Protein AF-X1CFT0-F1 (afdb_monomer)

Secondary structure (DSSP, 8-state):
-----SSHHHHHHHHHHHTTSHHHHHHHHTTTT--TTTS------S-HHHHHHHHHHHHHHHHHHHHHHHHHHHS-TTTHHHHHHHHHHHHHHHHHHHH-TT--GGG--SEEEE-S--SHHHHHHHH-GGG--GGG-EEEEEEEHHHHHHHHH-S--PPTT-EEEHHHHHHT-GGGHHHHHHHH-SPPP--

Structure (mmCIF, N/CA/C/O backbone):
data_AF-X1CFT0-F1
#
_entry.id   AF-X1CFT0-F1
#
loop_
_atom_site.group_PDB
_atom_site.id
_atom_site.type_symbol
_atom_site.label_atom_id
_atom_site.label_alt_id
_atom_site.label_comp_id
_atom_site.label_asym_id
_atom_site.label_entity_id
_atom_site.label_seq_id
_atom_site.pdbx_PDB_ins_code
_atom_site.Cart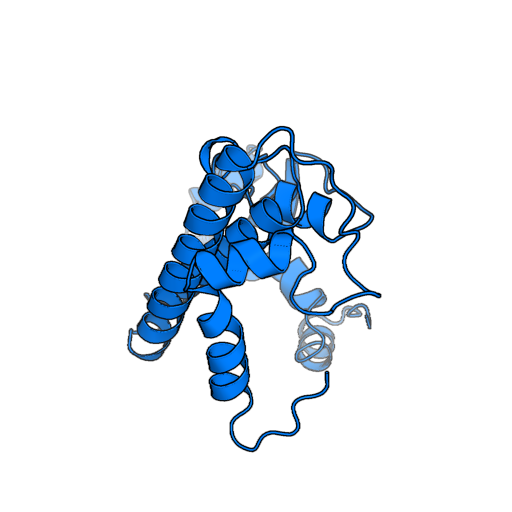n_x
_atom_site.Cartn_y
_atom_site.Cartn_z
_atom_site.occupancy
_atom_site.B_iso_or_equiv
_atom_site.auth_seq_id
_atom_site.auth_comp_id
_atom_site.auth_asym_id
_atom_site.auth_atom_id
_atom_site.pdbx_PDB_model_num
ATOM 1 N N . MET A 1 1 ? -7.500 -8.988 -17.998 1.00 45.91 1 MET A N 1
ATOM 2 C CA . MET A 1 1 ? -7.262 -10.443 -18.098 1.00 45.91 1 MET A CA 1
ATOM 3 C C . MET A 1 1 ? -7.891 -11.072 -16.868 1.00 45.91 1 MET A C 1
ATOM 5 O O . MET A 1 1 ? -7.462 -10.742 -15.774 1.00 45.91 1 MET A O 1
ATOM 9 N N . PHE A 1 2 ? -8.951 -11.865 -17.029 1.00 51.84 2 PHE A N 1
ATOM 10 C CA . PHE A 1 2 ? -9.507 -12.651 -15.927 1.00 51.84 2 PHE A CA 1
ATOM 11 C C . PHE A 1 2 ? -8.709 -13.950 -15.841 1.00 51.84 2 PHE A C 1
ATOM 13 O O . PHE A 1 2 ? -8.722 -14.737 -16.787 1.00 51.84 2 PHE A O 1
ATOM 20 N N . THR A 1 3 ? -7.977 -14.151 -14.751 1.00 54.56 3 THR A N 1
ATOM 21 C CA . THR A 1 3 ? -7.313 -15.420 -14.449 1.00 54.56 3 THR A CA 1
ATOM 22 C C . THR A 1 3 ? -8.321 -16.332 -13.761 1.00 54.56 3 THR A C 1
ATOM 24 O O . THR A 1 3 ? -8.499 -16.283 -12.547 1.00 54.56 3 THR A O 1
ATOM 27 N N . TRP A 1 4 ? -9.014 -17.155 -14.548 1.00 74.50 4 TRP A N 1
ATOM 28 C CA . TRP A 1 4 ? -9.713 -18.319 -14.010 1.00 74.50 4 TRP A CA 1
ATOM 29 C C . TRP A 1 4 ? -8.646 -19.337 -13.616 1.00 74.50 4 TRP A C 1
ATOM 31 O O . TRP A 1 4 ? -8.021 -19.945 -14.481 1.00 74.50 4 TRP A O 1
ATOM 41 N N . SER A 1 5 ? -8.383 -19.445 -12.319 1.00 85.56 5 SER A N 1
ATOM 42 C CA . SER A 1 5 ? -7.342 -20.307 -11.770 1.00 85.56 5 SER A CA 1
ATOM 43 C C . SER A 1 5 ? -7.857 -21.028 -10.535 1.00 85.56 5 SER A C 1
ATOM 45 O O . SER A 1 5 ? -8.589 -20.450 -9.734 1.00 85.56 5 SER A O 1
ATOM 47 N N . GLU A 1 6 ? -7.435 -22.280 -10.374 1.00 89.56 6 GLU A N 1
ATOM 48 C CA . GLU A 1 6 ? -7.634 -23.050 -9.144 1.00 89.56 6 GLU A CA 1
ATOM 49 C C . GLU A 1 6 ? -6.735 -22.546 -7.999 1.00 89.56 6 GLU A C 1
ATOM 51 O O . GLU A 1 6 ? -7.027 -22.794 -6.834 1.00 89.56 6 GLU A O 1
ATOM 56 N N . ASN A 1 7 ? -5.676 -21.789 -8.317 1.00 90.06 7 ASN A N 1
ATOM 57 C CA . ASN A 1 7 ? -4.723 -21.205 -7.371 1.00 90.06 7 ASN A CA 1
ATOM 58 C C . ASN A 1 7 ? -4.531 -19.695 -7.632 1.00 90.06 7 ASN A C 1
ATOM 60 O O . ASN A 1 7 ? -3.423 -19.250 -7.952 1.00 90.06 7 ASN A O 1
ATOM 64 N N . PRO A 1 8 ? -5.589 -18.872 -7.489 1.00 88.00 8 PRO A N 1
ATOM 65 C CA . PRO A 1 8 ? -5.589 -17.482 -7.949 1.00 88.00 8 PRO A CA 1
ATOM 66 C C . PRO A 1 8 ? -4.505 -16.617 -7.292 1.00 88.00 8 PRO A C 1
ATOM 68 O O . PRO A 1 8 ? -3.896 -15.788 -7.966 1.00 88.00 8 PRO A O 1
ATOM 71 N N . TYR A 1 9 ? -4.209 -16.830 -6.005 1.00 86.69 9 TYR A N 1
ATOM 72 C CA . TYR A 1 9 ? -3.145 -16.101 -5.304 1.00 86.69 9 TYR A CA 1
ATOM 73 C C . TYR A 1 9 ? -1.756 -16.426 -5.855 1.00 86.69 9 TYR A C 1
ATOM 75 O O . TYR A 1 9 ? -0.968 -15.520 -6.130 1.00 86.69 9 TYR A O 1
ATOM 83 N N . GLN A 1 10 ? -1.466 -17.713 -6.047 1.00 90.12 10 GLN A N 1
ATOM 84 C CA . GLN A 1 10 ? -0.178 -18.154 -6.569 1.00 90.12 10 GLN A CA 1
ATOM 85 C C . GLN A 1 10 ? 0.024 -17.660 -8.001 1.00 90.12 10 GLN A C 1
ATOM 87 O O . GLN A 1 10 ? 1.102 -17.172 -8.336 1.00 90.12 10 GLN A O 1
ATOM 92 N N . ASP A 1 11 ? -1.014 -17.732 -8.832 1.00 91.06 11 ASP A N 1
ATOM 93 C CA . ASP A 1 11 ? -0.941 -17.289 -10.221 1.00 91.06 11 ASP A CA 1
ATOM 94 C C . ASP A 1 11 ? -0.808 -15.772 -10.339 1.00 91.06 11 ASP A C 1
ATOM 96 O O . ASP A 1 11 ? 0.008 -15.289 -11.127 1.00 91.06 11 ASP A O 1
ATOM 100 N N . MET A 1 12 ? -1.514 -15.007 -9.500 1.00 90.56 12 MET A N 1
ATOM 101 C CA . MET A 1 12 ? -1.317 -13.560 -9.394 1.00 90.56 12 MET A CA 1
ATOM 102 C C . MET A 1 12 ? 0.148 -13.225 -9.079 1.00 90.56 12 MET A C 1
ATOM 104 O O . MET A 1 12 ? 0.752 -12.389 -9.756 1.00 90.56 12 MET A O 1
ATOM 108 N N . TRP A 1 13 ? 0.754 -13.910 -8.105 1.00 93.88 13 TRP A N 1
ATOM 109 C CA . TRP A 1 13 ? 2.168 -13.720 -7.788 1.00 93.88 13 TRP A CA 1
ATOM 110 C C . TRP A 1 13 ? 3.099 -14.179 -8.906 1.00 93.88 13 TRP A C 1
ATOM 112 O O . TRP A 1 13 ? 4.071 -13.487 -9.198 1.00 93.88 13 TRP A O 1
ATOM 122 N N . ASN A 1 14 ? 2.810 -15.292 -9.577 1.00 92.44 14 ASN A N 1
ATOM 123 C CA . ASN A 1 14 ? 3.590 -15.751 -10.726 1.00 92.44 14 ASN A CA 1
ATOM 124 C C . ASN A 1 14 ? 3.619 -14.691 -11.839 1.00 92.44 14 ASN A C 1
ATOM 126 O O . ASN A 1 14 ? 4.684 -14.419 -12.396 1.00 92.44 14 ASN A O 1
ATOM 130 N N . HIS A 1 15 ? 2.488 -14.036 -12.111 1.00 91.06 15 HIS A N 1
ATOM 131 C CA . HIS A 1 15 ? 2.429 -12.919 -13.053 1.00 91.06 15 HIS A CA 1
ATOM 132 C C . HIS A 1 15 ? 3.233 -11.707 -12.573 1.00 91.06 15 HIS A C 1
ATOM 134 O O . HIS A 1 15 ? 4.015 -11.150 -13.345 1.00 91.06 15 HIS A O 1
ATOM 140 N N . LEU A 1 16 ? 3.104 -11.319 -11.302 1.00 92.88 16 LEU A N 1
ATOM 141 C CA . LEU A 1 16 ? 3.871 -10.203 -10.740 1.00 92.88 16 LEU A CA 1
ATOM 142 C C . LEU A 1 16 ? 5.385 -10.469 -10.760 1.00 92.88 16 LEU A C 1
ATOM 144 O O . LEU A 1 16 ? 6.160 -9.581 -11.117 1.00 92.88 16 LEU A O 1
ATOM 148 N N . ARG A 1 17 ? 5.822 -11.699 -10.466 1.00 95.69 17 ARG A N 1
ATOM 149 C CA . ARG A 1 17 ? 7.238 -12.112 -10.462 1.00 95.69 17 ARG A CA 1
ATOM 150 C C . ARG A 1 17 ? 7.915 -11.978 -11.822 1.00 95.69 17 ARG A C 1
ATOM 152 O O . ARG A 1 17 ? 9.132 -11.806 -11.868 1.00 95.69 17 ARG A O 1
ATOM 159 N N . VAL A 1 18 ? 7.173 -11.965 -12.931 1.00 94.50 18 VAL A N 1
ATOM 160 C CA . VAL A 1 18 ? 7.744 -11.636 -14.252 1.00 94.50 18 VAL A CA 1
ATOM 161 C C . VAL A 1 18 ? 8.426 -10.265 -14.220 1.00 94.50 18 VAL A C 1
ATOM 163 O O . VAL A 1 18 ? 9.506 -10.092 -14.790 1.00 94.50 18 VAL A O 1
ATOM 166 N N . PHE A 1 19 ? 7.848 -9.307 -13.495 1.00 95.44 19 PHE A N 1
ATOM 167 C CA . PHE A 1 19 ? 8.374 -7.954 -13.331 1.00 95.44 19 PHE A CA 1
ATOM 168 C C . PHE A 1 19 ? 9.430 -7.839 -12.219 1.00 95.44 19 PHE A C 1
ATOM 170 O O . PHE A 1 19 ? 10.045 -6.789 -12.066 1.00 95.44 19 PHE A O 1
ATOM 177 N N . ALA A 1 20 ? 9.748 -8.927 -11.510 1.00 96.19 20 ALA A N 1
ATOM 178 C CA . ALA A 1 20 ? 10.922 -8.994 -10.638 1.00 96.19 20 ALA A CA 1
ATOM 179 C C . ALA A 1 20 ? 12.245 -9.020 -11.432 1.00 96.19 20 ALA A C 1
ATOM 181 O O . ALA A 1 20 ? 13.325 -8.987 -10.839 1.00 96.19 20 ALA A O 1
ATOM 182 N N . GLN A 1 21 ? 12.199 -9.085 -12.767 1.00 97.06 21 GLN A N 1
ATOM 183 C CA . GLN A 1 21 ? 13.365 -8.981 -13.642 1.00 97.06 21 GLN A CA 1
ATOM 184 C C . GLN A 1 21 ? 13.415 -7.599 -14.314 1.00 97.06 21 GLN A C 1
ATOM 186 O O . GLN A 1 21 ? 12.508 -7.282 -15.086 1.00 97.06 21 GLN A O 1
ATOM 191 N N . PRO A 1 22 ? 14.481 -6.790 -14.115 1.00 96.19 22 PRO A N 1
ATOM 192 C CA . PRO A 1 22 ? 14.559 -5.433 -14.660 1.00 96.19 22 PRO A CA 1
ATOM 193 C C . PRO A 1 22 ? 14.336 -5.377 -16.171 1.00 96.19 22 PRO A C 1
ATOM 195 O O . PRO A 1 22 ? 13.633 -4.501 -16.648 1.00 96.19 22 PRO A O 1
ATOM 198 N N . LYS A 1 23 ? 14.835 -6.356 -16.934 1.00 94.31 23 LYS A N 1
ATOM 199 C CA . LYS A 1 23 ? 14.639 -6.402 -18.392 1.00 94.31 23 LYS A CA 1
ATOM 200 C C . LYS A 1 23 ? 13.176 -6.534 -18.815 1.00 94.31 23 LYS A C 1
ATOM 202 O O . LYS A 1 23 ? 12.796 -5.987 -19.845 1.00 94.31 23 LYS A O 1
ATOM 207 N N . ASN A 1 24 ? 12.350 -7.222 -18.031 1.00 93.56 24 ASN A N 1
ATOM 208 C CA . ASN A 1 24 ? 10.915 -7.304 -18.303 1.00 93.56 24 ASN A CA 1
ATOM 209 C C . ASN A 1 24 ? 10.216 -5.988 -17.958 1.00 93.56 24 ASN A C 1
ATOM 211 O O . ASN A 1 24 ? 9.307 -5.577 -18.675 1.00 93.56 24 ASN A O 1
ATOM 215 N N . VAL A 1 25 ? 10.686 -5.291 -16.921 1.00 93.06 25 VAL A N 1
ATOM 216 C CA . VAL A 1 25 ? 10.205 -3.945 -16.601 1.00 93.06 25 VAL A CA 1
ATOM 217 C C . VAL A 1 25 ? 10.630 -2.933 -17.667 1.00 93.06 25 VAL A C 1
ATOM 219 O O . VAL A 1 25 ? 9.799 -2.147 -18.089 1.00 93.06 25 VAL A O 1
ATOM 222 N N . GLU A 1 26 ? 11.868 -2.968 -18.169 1.00 91.56 26 GLU A N 1
ATOM 223 C CA . GLU A 1 26 ? 12.303 -2.114 -19.290 1.00 91.56 26 GLU A CA 1
ATOM 224 C C . GLU A 1 26 ? 11.361 -2.289 -20.490 1.00 91.56 26 GLU A C 1
ATOM 226 O O . GLU A 1 26 ? 10.828 -1.310 -21.007 1.00 91.56 26 GLU A O 1
ATOM 231 N N . LYS A 1 27 ? 11.077 -3.542 -20.878 1.00 89.00 27 LYS A N 1
ATOM 232 C CA . LYS A 1 27 ? 10.114 -3.849 -21.946 1.00 89.00 27 LYS A CA 1
ATOM 233 C C . LYS A 1 27 ? 8.724 -3.290 -21.647 1.00 89.00 27 LYS A C 1
ATOM 235 O O . LYS A 1 27 ? 8.096 -2.734 -22.541 1.00 89.00 27 LYS A O 1
ATOM 240 N N . MET A 1 28 ? 8.246 -3.415 -20.408 1.00 88.06 28 MET A N 1
ATOM 241 C CA . MET A 1 28 ? 6.965 -2.846 -19.978 1.00 88.06 28 MET A CA 1
ATOM 242 C C . MET A 1 28 ? 6.946 -1.319 -20.131 1.00 88.06 28 MET A C 1
ATOM 244 O O . MET A 1 28 ? 6.019 -0.782 -20.729 1.00 88.06 28 MET A O 1
ATOM 248 N N . LEU A 1 29 ? 7.981 -0.627 -19.643 1.00 85.69 29 LEU A N 1
ATOM 249 C CA . LEU A 1 29 ? 8.091 0.835 -19.696 1.00 85.69 29 LEU A CA 1
ATOM 250 C C . LEU A 1 29 ? 8.224 1.358 -21.137 1.00 85.69 29 LEU A C 1
ATOM 252 O O . LEU A 1 29 ? 7.747 2.448 -21.433 1.00 85.69 29 LEU A O 1
ATOM 256 N N . PHE A 1 30 ? 8.806 0.572 -22.048 1.00 81.38 30 PHE A N 1
ATOM 257 C CA . PHE A 1 30 ? 8.869 0.880 -23.484 1.00 81.38 30 PHE A CA 1
ATOM 258 C C . PHE A 1 30 ? 7.632 0.436 -24.288 1.00 81.38 30 PHE A C 1
ATOM 260 O O . PHE A 1 30 ? 7.648 0.512 -25.515 1.00 81.38 30 PHE A O 1
ATOM 267 N N . ASN A 1 31 ? 6.570 -0.049 -23.636 1.00 74.44 31 ASN A N 1
ATOM 268 C CA . ASN A 1 31 ? 5.387 -0.638 -24.281 1.00 74.44 31 ASN A CA 1
ATOM 269 C C . ASN A 1 31 ? 5.673 -1.842 -25.200 1.00 74.44 31 ASN A C 1
ATOM 271 O O . ASN A 1 31 ? 4.909 -2.156 -26.108 1.00 74.44 31 ASN A O 1
ATOM 275 N N . GLN A 1 32 ? 6.777 -2.550 -24.982 1.00 71.12 32 GLN A N 1
ATOM 276 C CA . GLN A 1 32 ? 7.200 -3.689 -25.804 1.00 71.12 32 GLN A CA 1
ATOM 277 C C . GLN A 1 32 ? 6.524 -5.008 -25.393 1.00 71.12 32 GLN A C 1
ATOM 279 O O . GLN A 1 32 ? 6.893 -6.071 -25.885 1.00 71.12 32 GLN A O 1
ATOM 284 N N . LEU A 1 33 ? 5.556 -4.955 -24.470 1.00 68.25 33 LEU A N 1
ATOM 285 C CA . LEU A 1 33 ? 4.776 -6.109 -24.012 1.00 68.25 33 LEU A CA 1
ATOM 286 C C . LEU A 1 33 ? 3.373 -6.189 -24.641 1.00 68.25 33 LEU A C 1
ATOM 288 O O . LEU A 1 33 ? 2.628 -7.107 -24.318 1.00 68.25 33 LEU A O 1
ATOM 292 N N . GLY A 1 34 ? 3.011 -5.259 -25.534 1.00 60.16 34 GLY A N 1
ATOM 293 C CA . GLY A 1 34 ? 1.747 -5.312 -26.280 1.00 60.16 34 GLY A CA 1
ATOM 294 C C . GLY A 1 34 ? 0.501 -4.883 -25.493 1.00 60.16 34 GLY A C 1
ATOM 295 O O . GLY A 1 34 ? -0.616 -5.143 -25.935 1.00 60.16 34 GLY A O 1
ATOM 296 N N . TYR A 1 35 ? 0.658 -4.216 -24.345 1.00 58.59 35 TYR A N 1
ATOM 297 C CA . TYR A 1 35 ? -0.454 -3.660 -23.562 1.00 58.59 35 TYR A CA 1
ATOM 298 C C . TYR A 1 35 ? -0.863 -2.282 -24.110 1.00 58.59 35 TYR A C 1
ATOM 300 O O . TYR A 1 35 ? -0.635 -1.252 -23.480 1.00 58.59 35 TYR A O 1
ATOM 308 N N . HIS A 1 36 ? -1.437 -2.261 -25.313 1.00 50.47 36 HIS A N 1
ATOM 309 C CA . HIS A 1 36 ? -1.672 -1.026 -26.069 1.00 50.47 36 HIS A CA 1
ATOM 310 C C . HIS A 1 36 ? -2.791 -0.116 -25.520 1.00 50.47 36 HIS A C 1
ATOM 312 O O . HIS A 1 36 ? -2.746 1.082 -25.785 1.00 50.47 36 HIS A O 1
ATOM 318 N N . ASP A 1 37 ? -3.728 -0.629 -24.711 1.00 49.94 37 ASP A N 1
ATOM 319 C CA . ASP A 1 37 ? -4.991 0.085 -24.436 1.00 49.94 37 ASP A CA 1
ATOM 320 C C . ASP A 1 37 ? -5.167 0.646 -23.009 1.00 49.94 37 ASP A C 1
ATOM 322 O O . ASP A 1 37 ? -6.119 1.386 -22.754 1.00 49.94 37 ASP A O 1
ATOM 326 N N . HIS A 1 38 ? -4.293 0.322 -22.046 1.00 48.81 38 HIS A N 1
ATOM 327 C CA . HIS A 1 38 ? -4.553 0.629 -20.619 1.00 48.81 38 HIS A CA 1
ATOM 328 C C . HIS A 1 38 ? -3.416 1.299 -19.855 1.00 48.81 38 HIS A C 1
ATOM 330 O O . HIS A 1 38 ? -3.604 1.712 -18.709 1.00 48.81 38 HIS A O 1
ATOM 336 N N . TYR A 1 39 ? -2.255 1.453 -20.479 1.00 50.34 39 TYR A N 1
ATOM 337 C CA . TYR A 1 39 ? -1.201 2.289 -19.936 1.00 50.34 39 TYR A CA 1
ATOM 338 C C . TYR A 1 39 ? -1.039 3.505 -20.847 1.00 50.34 39 TYR A C 1
ATOM 340 O O . TYR A 1 39 ? -0.951 3.328 -22.062 1.00 50.34 39 TYR A O 1
ATOM 348 N N . PRO A 1 40 ? -0.951 4.732 -20.309 1.00 46.91 40 PRO A N 1
ATOM 349 C CA . PRO A 1 40 ? -0.502 5.883 -21.080 1.00 46.91 40 PRO A CA 1
ATOM 350 C C . PRO A 1 40 ? 0.999 5.720 -21.391 1.00 46.91 40 PRO A C 1
ATOM 352 O O . PRO A 1 40 ? 1.839 6.456 -20.885 1.00 46.91 40 PRO A O 1
ATOM 355 N N . VAL A 1 41 ? 1.379 4.710 -22.183 1.00 46.19 41 VAL A N 1
ATOM 356 C CA . VAL A 1 41 ? 2.771 4.480 -22.585 1.00 46.19 41 VAL A CA 1
ATOM 357 C C . VAL A 1 41 ? 3.050 5.294 -23.833 1.00 46.19 41 VAL A C 1
ATOM 359 O O . VAL A 1 41 ? 3.028 4.822 -24.966 1.00 46.19 41 VAL A O 1
ATOM 362 N N . GLY A 1 42 ? 3.286 6.569 -23.578 1.00 49.56 42 GLY A N 1
ATOM 363 C CA . GLY A 1 42 ? 3.888 7.509 -24.509 1.00 49.56 42 GLY A CA 1
ATOM 364 C C . GLY A 1 42 ? 4.795 8.495 -23.783 1.00 49.56 42 GLY A C 1
ATOM 365 O O . GLY A 1 42 ? 5.098 9.553 -24.331 1.00 49.56 42 GLY A O 1
ATOM 366 N N . TYR A 1 43 ? 5.201 8.197 -22.543 1.00 57.47 43 TYR A N 1
ATOM 367 C CA . TYR A 1 43 ? 6.139 9.058 -21.842 1.00 57.47 43 TYR A CA 1
ATOM 368 C C . TYR A 1 43 ? 7.472 9.017 -22.580 1.00 57.47 43 TYR A C 1
ATOM 370 O O . TYR A 1 43 ? 8.141 7.986 -22.660 1.00 57.47 43 TYR A O 1
ATOM 378 N N . LYS A 1 44 ? 7.845 10.161 -23.153 1.00 60.56 44 LYS A N 1
ATOM 379 C CA . LYS A 1 44 ? 9.201 10.386 -23.632 1.00 60.56 44 LYS A CA 1
ATOM 380 C C . LYS A 1 44 ? 10.084 10.453 -22.396 1.00 60.56 44 LYS A C 1
ATOM 382 O O . LYS A 1 44 ? 10.106 11.466 -21.710 1.00 60.56 44 LYS A O 1
ATOM 387 N N . TYR A 1 45 ? 10.742 9.347 -22.080 1.00 70.38 45 TYR A N 1
ATOM 388 C CA . TYR A 1 45 ? 11.808 9.367 -21.094 1.00 70.38 45 TYR A CA 1
ATOM 389 C C . TYR A 1 45 ? 12.965 10.198 -21.640 1.00 70.38 45 TYR A C 1
ATOM 391 O O . TYR A 1 45 ? 13.325 10.062 -22.810 1.00 70.38 45 TYR A O 1
ATOM 399 N N . ASP A 1 46 ? 13.563 11.018 -20.779 1.00 68.19 46 ASP A N 1
ATOM 400 C CA . ASP A 1 46 ? 14.681 11.887 -21.158 1.00 68.19 46 ASP A CA 1
ATOM 401 C C . ASP A 1 46 ? 15.908 11.089 -21.626 1.00 68.19 46 ASP A C 1
ATOM 403 O O . ASP A 1 46 ? 16.699 11.569 -22.436 1.00 68.19 46 ASP A O 1
ATOM 407 N N . SER A 1 47 ? 16.075 9.855 -21.131 1.00 78.88 47 SER A N 1
ATOM 408 C CA . SER A 1 47 ? 17.171 8.968 -21.520 1.00 78.88 47 SER A CA 1
ATOM 409 C C . SER A 1 47 ? 16.841 7.484 -21.319 1.00 78.88 47 SER A C 1
ATOM 411 O O . SER A 1 47 ? 15.979 7.113 -20.517 1.00 78.88 47 SER A O 1
ATOM 413 N N . THR A 1 48 ? 17.589 6.618 -22.011 1.00 82.94 48 THR A N 1
ATOM 414 C CA . THR A 1 4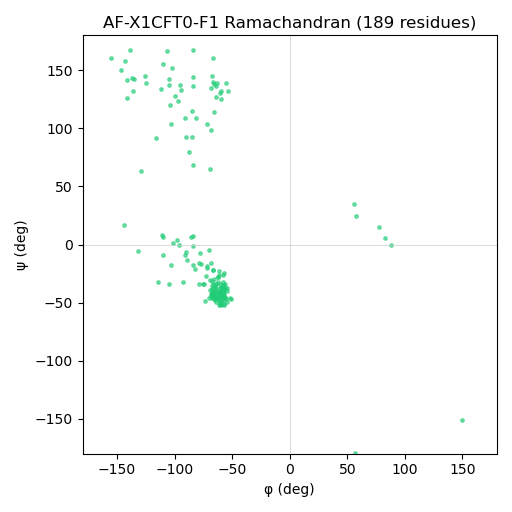8 ? 17.543 5.159 -21.791 1.00 82.94 48 THR A CA 1
ATOM 415 C C . THR A 1 48 ? 18.035 4.791 -20.387 1.00 82.94 48 THR A C 1
ATOM 417 O O . THR A 1 48 ? 17.487 3.882 -19.764 1.00 82.94 48 THR A O 1
ATOM 420 N N . ASP A 1 49 ? 19.004 5.531 -19.844 1.00 86.88 49 ASP A N 1
ATOM 421 C CA . ASP A 1 49 ? 19.550 5.289 -18.504 1.00 86.88 49 ASP A CA 1
ATOM 422 C C . ASP A 1 49 ? 18.500 5.506 -17.408 1.00 86.88 49 ASP A C 1
ATOM 424 O O . ASP A 1 49 ? 18.425 4.724 -16.455 1.00 86.88 49 ASP A O 1
ATOM 428 N N . THR A 1 50 ? 17.622 6.502 -17.576 1.00 87.69 50 THR A N 1
ATOM 429 C CA . THR A 1 50 ? 16.477 6.727 -16.682 1.00 87.69 50 THR A CA 1
ATOM 430 C C . THR A 1 50 ? 15.559 5.505 -16.654 1.00 87.69 50 THR A C 1
ATOM 432 O O . THR A 1 50 ? 15.167 5.051 -15.577 1.00 87.69 50 THR A O 1
ATOM 435 N N . VAL A 1 51 ? 15.252 4.919 -17.816 1.00 89.19 51 VAL A N 1
ATOM 436 C CA . VAL A 1 51 ? 14.401 3.720 -17.906 1.00 89.19 51 VAL A CA 1
ATOM 437 C C . VAL A 1 51 ? 15.067 2.524 -17.236 1.00 89.19 51 VAL A C 1
ATOM 439 O O . VAL A 1 51 ? 14.427 1.832 -16.446 1.00 89.19 51 VAL A O 1
ATOM 442 N N . VAL A 1 52 ? 16.360 2.307 -17.485 1.00 92.62 52 VAL A N 1
ATOM 443 C CA . VAL A 1 52 ? 17.128 1.221 -16.858 1.00 92.62 52 VAL A CA 1
ATOM 444 C C . VAL A 1 52 ? 17.171 1.382 -15.334 1.00 92.62 52 VAL A C 1
ATOM 446 O O . VAL A 1 52 ? 17.009 0.399 -14.607 1.00 92.62 52 VAL A O 1
ATOM 449 N N . SER A 1 53 ? 17.356 2.606 -14.828 1.00 94.38 53 SER A N 1
ATOM 450 C CA . SER A 1 53 ? 17.318 2.897 -13.388 1.00 94.38 53 SER A CA 1
ATOM 451 C C . SER A 1 53 ? 15.950 2.566 -12.785 1.00 94.38 53 SER A C 1
ATOM 453 O O . SER A 1 53 ? 15.860 1.782 -11.835 1.00 94.38 53 SER A O 1
ATOM 455 N N . LYS A 1 54 ? 14.865 3.081 -13.377 1.00 94.19 54 LYS A N 1
ATOM 456 C CA . LYS A 1 54 ? 13.492 2.832 -12.909 1.00 94.19 54 LYS A CA 1
ATOM 457 C C . LYS A 1 54 ? 13.135 1.352 -12.958 1.00 94.19 54 LYS A C 1
ATOM 459 O O . LYS A 1 54 ? 12.571 0.826 -12.004 1.00 94.19 54 LYS A O 1
ATOM 464 N N . ALA A 1 55 ? 13.527 0.654 -14.019 1.00 95.31 55 ALA A N 1
ATOM 465 C CA . ALA A 1 55 ? 13.300 -0.776 -14.156 1.00 95.31 55 ALA A CA 1
ATOM 466 C C . ALA A 1 55 ? 13.940 -1.590 -13.022 1.00 95.31 55 ALA A C 1
ATOM 468 O O . ALA A 1 55 ? 13.322 -2.518 -12.498 1.00 95.31 55 ALA A O 1
ATOM 469 N N . LYS A 1 56 ? 15.155 -1.217 -12.595 1.00 97.56 56 LYS A N 1
ATOM 470 C CA . LYS A 1 56 ? 15.813 -1.831 -11.430 1.00 97.56 56 LYS A CA 1
ATOM 471 C C . LYS A 1 56 ? 15.048 -1.559 -10.135 1.00 97.56 56 LYS A C 1
ATOM 473 O O . LYS A 1 56 ? 14.887 -2.480 -9.340 1.00 97.56 56 LYS A O 1
ATOM 478 N N . GLN A 1 57 ? 14.572 -0.330 -9.936 1.00 97.56 57 GLN A N 1
ATOM 479 C CA . GLN A 1 57 ? 13.820 0.063 -8.737 1.00 97.56 57 GLN A CA 1
ATOM 480 C C . GLN A 1 57 ? 12.492 -0.694 -8.631 1.00 97.56 57 GLN A C 1
ATOM 482 O O . GLN A 1 57 ? 12.217 -1.309 -7.607 1.00 97.56 57 GLN A O 1
ATOM 487 N N . VAL A 1 58 ? 11.710 -0.728 -9.711 1.00 96.88 58 VAL A N 1
ATOM 488 C CA . VAL A 1 58 ? 10.437 -1.464 -9.780 1.00 96.88 58 VAL A CA 1
ATOM 489 C C . VAL A 1 58 ? 10.651 -2.954 -9.512 1.00 96.88 58 VAL A C 1
ATOM 491 O O . VAL A 1 58 ? 9.978 -3.525 -8.656 1.00 96.88 58 VAL A O 1
ATOM 494 N N . ALA A 1 59 ? 11.626 -3.576 -10.182 1.00 98.12 59 ALA A N 1
ATOM 495 C CA . ALA A 1 59 ? 11.934 -4.990 -9.984 1.00 98.12 59 ALA A CA 1
ATOM 496 C C . ALA A 1 59 ? 12.353 -5.301 -8.540 1.00 98.12 59 ALA A C 1
ATOM 498 O O . ALA A 1 59 ? 11.947 -6.319 -7.983 1.00 98.12 59 ALA A O 1
ATOM 499 N N . MET A 1 60 ? 13.144 -4.421 -7.920 1.00 98.25 60 MET A N 1
ATOM 500 C CA . MET A 1 60 ? 13.546 -4.548 -6.520 1.00 98.25 60 MET A CA 1
ATOM 501 C C . MET A 1 60 ? 12.343 -4.454 -5.575 1.00 98.25 60 MET A C 1
ATOM 503 O O . MET A 1 60 ? 12.190 -5.320 -4.716 1.00 98.25 60 MET A O 1
ATOM 507 N N . CYS A 1 61 ? 11.449 -3.486 -5.783 1.00 98.12 61 CYS A N 1
ATOM 508 C CA . CYS A 1 61 ? 10.226 -3.361 -4.997 1.00 98.12 61 CYS A CA 1
ATOM 509 C C . CYS A 1 61 ? 9.309 -4.592 -5.120 1.00 98.12 61 CYS A C 1
ATOM 511 O O . CYS A 1 61 ? 8.716 -5.017 -4.130 1.00 98.12 61 CYS A O 1
ATOM 513 N N . ILE A 1 62 ? 9.215 -5.208 -6.301 1.00 98.31 62 ILE A N 1
ATOM 514 C CA . ILE A 1 62 ? 8.410 -6.425 -6.489 1.00 98.31 62 ILE A CA 1
ATOM 515 C C . ILE A 1 62 ? 9.011 -7.609 -5.728 1.00 98.31 62 ILE A C 1
ATOM 517 O O . ILE A 1 62 ? 8.268 -8.339 -5.080 1.00 98.31 62 ILE A O 1
ATOM 521 N N . ARG A 1 63 ? 10.341 -7.778 -5.750 1.00 9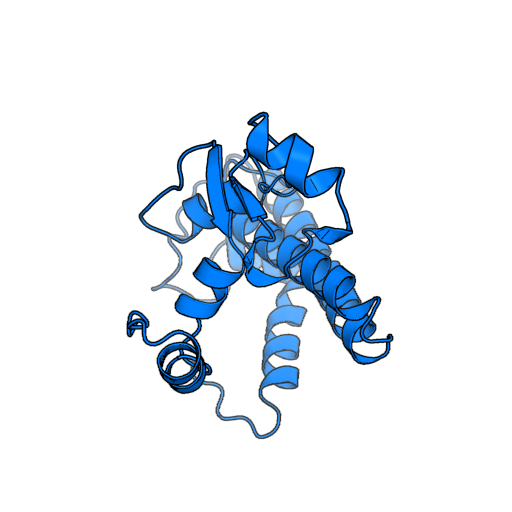8.38 63 ARG A N 1
ATOM 522 C CA . ARG A 1 63 ? 11.012 -8.830 -4.964 1.00 98.38 63 ARG A CA 1
ATOM 523 C C . ARG A 1 63 ? 10.792 -8.645 -3.469 1.00 98.38 63 ARG A C 1
ATOM 525 O O . ARG A 1 63 ? 10.403 -9.588 -2.798 1.00 98.38 63 ARG A O 1
ATOM 532 N N . GLN A 1 64 ? 10.980 -7.421 -2.972 1.00 98.00 64 GLN A N 1
ATOM 533 C CA . GLN A 1 64 ? 10.734 -7.107 -1.564 1.00 98.00 64 GLN A CA 1
ATOM 534 C C . GLN A 1 64 ? 9.289 -7.400 -1.169 1.00 98.00 64 GLN A C 1
ATOM 536 O O . GLN A 1 64 ? 9.049 -7.971 -0.112 1.00 98.00 64 GLN A O 1
ATOM 541 N N . ALA A 1 65 ? 8.324 -7.035 -2.017 1.00 98.25 65 ALA A N 1
ATOM 542 C CA . ALA A 1 65 ? 6.930 -7.351 -1.758 1.00 98.25 65 ALA A CA 1
ATOM 543 C C . ALA A 1 65 ? 6.703 -8.863 -1.658 1.00 98.25 65 ALA A C 1
ATOM 545 O O . ALA A 1 65 ? 6.144 -9.314 -0.667 1.00 98.25 65 ALA A O 1
ATOM 546 N N . ASP A 1 66 ? 7.167 -9.630 -2.643 1.00 97.81 66 ASP A N 1
ATOM 547 C CA . ASP A 1 66 ? 7.024 -11.090 -2.669 1.00 97.81 66 ASP A CA 1
ATOM 548 C C . ASP A 1 66 ? 7.612 -11.739 -1.403 1.00 97.81 66 ASP A C 1
ATOM 550 O O . ASP A 1 66 ? 6.939 -12.523 -0.736 1.00 97.81 66 ASP A O 1
ATOM 554 N N . GLU A 1 67 ? 8.818 -11.330 -0.995 1.00 97.88 67 GLU A N 1
ATOM 555 C CA . GLU A 1 67 ? 9.448 -11.787 0.250 1.00 97.88 67 GLU A CA 1
ATOM 556 C C . GLU A 1 67 ? 8.621 -11.423 1.493 1.00 97.88 67 GLU A C 1
ATOM 558 O O . GLU A 1 67 ? 8.408 -12.269 2.362 1.00 97.88 67 GLU A O 1
ATOM 563 N N . TYR A 1 68 ? 8.122 -10.185 1.586 1.00 98.38 68 TYR A N 1
ATOM 564 C CA . TYR A 1 68 ? 7.315 -9.751 2.727 1.00 98.38 68 TYR A CA 1
ATOM 565 C C . TYR A 1 68 ? 5.984 -10.494 2.826 1.00 98.38 68 TYR A C 1
ATOM 567 O O . TYR A 1 68 ? 5.591 -10.866 3.930 1.00 98.38 68 TYR A O 1
ATOM 575 N N . PHE A 1 69 ? 5.299 -10.726 1.706 1.00 97.50 69 PHE A N 1
ATOM 576 C CA . PHE A 1 69 ? 4.038 -11.465 1.697 1.00 97.50 69 PHE A CA 1
ATOM 577 C C . PHE A 1 69 ? 4.248 -12.938 2.060 1.00 97.50 69 PHE A C 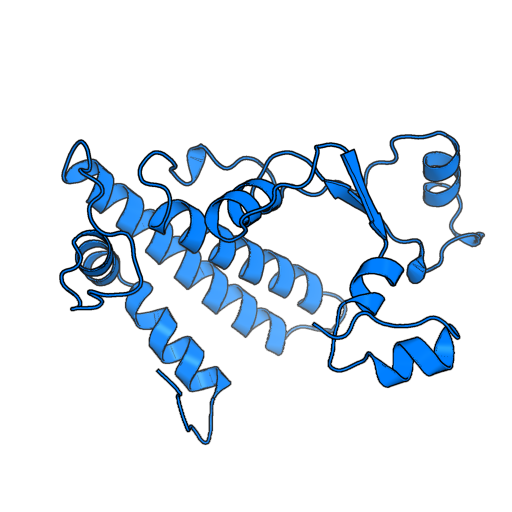1
ATOM 579 O O . PHE A 1 69 ? 3.545 -13.437 2.933 1.00 97.50 69 PHE A O 1
ATOM 586 N N . GLN A 1 70 ? 5.259 -13.606 1.493 1.00 96.62 70 GLN A N 1
ATOM 587 C CA . GLN A 1 70 ? 5.593 -14.986 1.873 1.00 96.62 70 GLN A CA 1
ATOM 588 C C . GLN A 1 70 ? 5.967 -15.095 3.356 1.00 96.62 70 GLN A C 1
ATOM 590 O O . GLN A 1 70 ? 5.512 -15.994 4.061 1.00 96.62 70 GLN A O 1
ATOM 595 N N . ALA A 1 71 ? 6.768 -14.155 3.866 1.00 97.94 71 ALA A N 1
ATOM 596 C CA . ALA A 1 71 ? 7.121 -14.128 5.279 1.00 97.94 71 ALA A CA 1
ATOM 597 C C . ALA A 1 71 ? 5.892 -13.873 6.171 1.00 97.94 71 ALA A C 1
ATOM 599 O O . ALA A 1 71 ? 5.776 -14.471 7.239 1.00 97.94 71 ALA A O 1
ATOM 600 N N . ALA A 1 72 ? 4.953 -13.025 5.738 1.00 98.00 72 ALA A N 1
ATOM 601 C CA . ALA A 1 72 ? 3.726 -12.729 6.474 1.00 98.00 72 ALA A CA 1
ATOM 602 C C . ALA A 1 72 ? 2.817 -13.952 6.677 1.00 98.00 72 ALA A C 1
ATOM 604 O O . ALA A 1 72 ? 2.093 -13.987 7.674 1.00 98.00 72 ALA A O 1
ATOM 605 N N . GLU A 1 73 ? 2.861 -14.937 5.774 1.00 96.12 73 GLU A N 1
ATOM 606 C CA . GLU A 1 73 ? 2.070 -16.173 5.863 1.00 96.12 73 GLU A CA 1
ATOM 607 C C . GLU A 1 73 ? 2.577 -17.139 6.941 1.00 96.12 73 GLU A C 1
ATOM 609 O O . GLU A 1 73 ? 1.798 -17.919 7.487 1.00 96.12 73 GLU A O 1
ATOM 614 N N . VAL A 1 74 ? 3.872 -17.092 7.266 1.00 97.62 74 VAL A N 1
ATOM 615 C CA . VAL A 1 74 ? 4.508 -18.060 8.178 1.00 97.62 74 VAL A CA 1
ATOM 616 C C . VAL A 1 74 ? 4.768 -17.510 9.581 1.00 97.62 74 VAL A C 1
ATOM 618 O O . VAL A 1 74 ? 5.001 -18.280 10.513 1.00 97.62 74 VAL A O 1
ATOM 621 N N . VAL A 1 75 ? 4.753 -16.186 9.759 1.00 98.00 75 VAL A N 1
ATOM 622 C CA . VAL A 1 75 ? 4.940 -15.556 11.075 1.00 98.00 75 VAL A CA 1
ATOM 623 C C . VAL A 1 75 ? 3.634 -15.477 11.869 1.00 98.00 75 VAL A C 1
ATOM 625 O O . VAL A 1 75 ? 2.533 -15.640 11.355 1.00 98.00 75 VAL A O 1
ATOM 628 N N . THR A 1 76 ? 3.752 -15.172 13.162 1.00 97.94 76 THR A N 1
ATOM 629 C CA . THR A 1 76 ? 2.586 -14.999 14.038 1.00 97.94 76 THR A CA 1
ATOM 630 C C . THR A 1 76 ? 1.747 -13.774 13.669 1.00 97.94 76 THR A C 1
ATOM 632 O O . THR A 1 76 ? 2.244 -12.806 13.086 1.00 97.94 76 THR A O 1
ATOM 635 N N . ILE A 1 77 ? 0.489 -13.767 14.118 1.00 95.25 77 ILE A N 1
ATOM 636 C CA . ILE A 1 77 ? -0.452 -12.652 13.933 1.00 95.25 77 ILE A CA 1
ATOM 637 C C . ILE A 1 77 ? 0.055 -11.315 14.496 1.00 95.25 77 ILE A C 1
ATOM 639 O O . ILE A 1 77 ? -0.340 -10.259 14.020 1.00 95.25 77 ILE A O 1
ATOM 643 N N . THR A 1 78 ? 0.966 -11.337 15.470 1.00 96.06 78 THR A N 1
ATOM 644 C CA . THR A 1 78 ? 1.580 -10.122 16.024 1.00 96.06 78 THR A CA 1
ATOM 645 C C . THR A 1 78 ? 2.518 -9.445 15.020 1.00 96.06 78 THR A C 1
ATOM 647 O O . THR A 1 78 ? 2.675 -8.228 15.038 1.00 96.06 78 THR A O 1
ATOM 650 N N . THR A 1 79 ? 3.149 -10.220 14.135 1.00 97.25 79 THR A N 1
ATOM 651 C CA . THR A 1 79 ? 4.156 -9.734 13.177 1.00 97.25 79 THR A CA 1
ATOM 652 C C . THR A 1 79 ? 3.604 -9.630 11.759 1.00 97.25 79 THR A C 1
ATOM 654 O O . THR A 1 79 ? 3.986 -8.721 11.023 1.00 97.25 79 THR A O 1
ATOM 657 N N . SER A 1 80 ? 2.692 -10.527 11.379 1.00 97.88 80 SER A N 1
ATOM 658 C CA . SER A 1 80 ? 2.144 -10.625 10.022 1.00 97.88 80 SER A CA 1
ATOM 659 C C . SER A 1 80 ? 1.612 -9.283 9.475 1.00 97.88 80 SER A C 1
ATOM 661 O O . SER A 1 80 ? 2.049 -8.891 8.390 1.00 97.88 80 SER A O 1
ATOM 663 N N . PRO A 1 81 ? 0.813 -8.481 10.217 1.00 94.94 81 PRO A N 1
ATOM 664 C CA . PRO A 1 81 ? 0.305 -7.199 9.718 1.00 94.94 81 PRO A CA 1
ATOM 665 C C . PRO A 1 81 ? 1.402 -6.194 9.352 1.00 94.94 81 PRO A C 1
ATOM 667 O O . PRO A 1 81 ? 1.253 -5.435 8.395 1.00 94.94 81 PRO A O 1
ATOM 670 N N . LEU A 1 82 ? 2.522 -6.199 10.083 1.00 94.94 82 LEU A N 1
ATOM 671 C CA . LEU A 1 82 ? 3.654 -5.320 9.795 1.00 94.94 82 LEU A CA 1
ATOM 672 C C . LEU A 1 82 ? 4.328 -5.706 8.472 1.00 94.94 82 LEU A C 1
ATOM 674 O O . LEU A 1 82 ? 4.664 -4.833 7.674 1.00 94.94 82 LEU A O 1
ATOM 678 N N . LEU A 1 83 ? 4.502 -7.005 8.223 1.00 97.81 83 LEU A N 1
ATOM 679 C CA . LEU A 1 83 ? 5.076 -7.500 6.971 1.00 97.81 83 LEU A CA 1
ATOM 680 C C . LEU A 1 83 ? 4.141 -7.236 5.789 1.00 97.81 83 LEU A C 1
ATOM 682 O O . LEU A 1 83 ? 4.596 -6.731 4.767 1.00 97.81 83 LEU A O 1
ATOM 686 N N . LEU A 1 84 ? 2.834 -7.466 5.953 1.00 97.12 84 LEU A N 1
A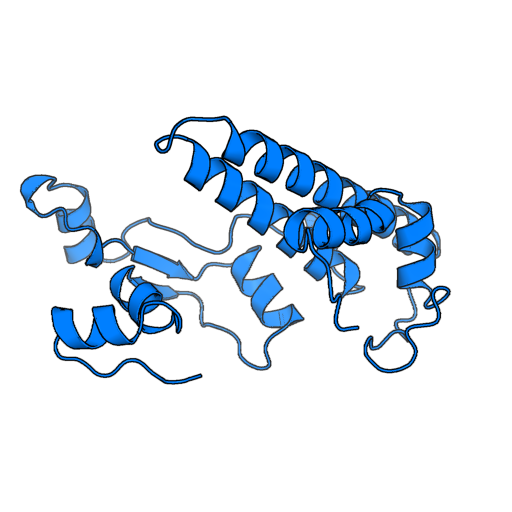TOM 687 C CA . LEU A 1 84 ? 1.829 -7.114 4.944 1.00 97.12 84 LEU A CA 1
ATOM 688 C C . LEU A 1 84 ? 1.876 -5.621 4.603 1.00 97.12 84 LEU A C 1
ATOM 690 O O . LEU A 1 84 ? 1.881 -5.259 3.427 1.00 97.12 84 LEU A O 1
ATOM 694 N N . PHE A 1 85 ? 1.983 -4.749 5.610 1.00 94.31 85 PHE A N 1
ATOM 695 C CA . PHE A 1 85 ? 2.134 -3.311 5.395 1.00 94.31 85 PHE A CA 1
ATOM 696 C C . PHE A 1 85 ? 3.371 -2.978 4.547 1.00 94.31 85 PHE A C 1
ATOM 698 O O . PHE A 1 85 ? 3.266 -2.221 3.578 1.00 94.31 85 PHE A O 1
ATOM 705 N N . TYR A 1 86 ? 4.535 -3.556 4.861 1.00 96.12 86 TYR A N 1
ATOM 706 C CA . TYR A 1 86 ? 5.749 -3.330 4.071 1.00 96.12 86 TYR A CA 1
ATOM 707 C C . TYR A 1 86 ? 5.661 -3.929 2.663 1.00 96.12 86 TYR A C 1
ATOM 709 O O . TYR A 1 86 ? 6.120 -3.296 1.709 1.00 96.12 86 TYR A O 1
ATOM 717 N N . GLY A 1 87 ? 5.009 -5.083 2.507 1.00 97.25 87 GLY A N 1
ATOM 718 C CA . GLY A 1 87 ? 4.738 -5.697 1.210 1.00 97.25 87 GLY A CA 1
ATOM 719 C C . GLY A 1 87 ? 3.884 -4.798 0.318 1.00 97.25 87 GLY A C 1
ATOM 720 O O . GLY A 1 87 ? 4.284 -4.475 -0.803 1.00 97.25 87 GLY A O 1
ATOM 721 N N . VAL A 1 88 ? 2.752 -4.312 0.837 1.00 95.50 88 VAL A N 1
ATOM 722 C CA . VAL A 1 88 ? 1.872 -3.367 0.128 1.00 95.50 88 VAL A CA 1
ATOM 723 C C . VAL A 1 88 ? 2.608 -2.065 -0.173 1.00 95.50 88 VAL A C 1
ATOM 725 O O . VAL A 1 88 ? 2.564 -1.592 -1.305 1.00 95.50 88 VAL A O 1
ATOM 728 N N . SER A 1 89 ? 3.347 -1.507 0.791 1.00 95.25 89 SER A N 1
ATOM 729 C CA . SER A 1 89 ? 4.127 -0.282 0.579 1.00 95.25 89 SER A CA 1
ATOM 730 C C . SER A 1 89 ? 5.145 -0.442 -0.556 1.00 95.25 89 SER A C 1
ATOM 732 O O . SER A 1 89 ? 5.329 0.476 -1.359 1.00 95.25 89 SER A O 1
ATOM 734 N N . SER A 1 90 ? 5.775 -1.613 -0.661 1.00 96.75 90 SER A N 1
ATOM 735 C CA . SER A 1 90 ? 6.713 -1.926 -1.735 1.00 96.75 90 SER A CA 1
ATOM 736 C C . SER A 1 90 ? 6.016 -2.036 -3.097 1.00 96.75 90 SER A C 1
ATOM 738 O O . SER A 1 90 ? 6.466 -1.418 -4.063 1.00 96.75 90 SER A O 1
ATOM 740 N N . LEU A 1 91 ? 4.865 -2.717 -3.184 1.00 96.62 91 LEU A N 1
ATOM 741 C CA . LEU A 1 91 ? 4.060 -2.756 -4.417 1.00 96.62 91 LEU A CA 1
ATOM 742 C C . LEU A 1 91 ? 3.585 -1.361 -4.844 1.00 96.62 91 LEU A C 1
ATOM 744 O O . LEU A 1 91 ? 3.674 -1.017 -6.023 1.00 96.62 91 LEU A O 1
ATOM 748 N N . SER A 1 92 ? 3.147 -0.529 -3.897 1.00 95.44 92 SER A N 1
ATOM 749 C CA . SER A 1 92 ? 2.752 0.853 -4.175 1.00 95.44 92 SER A CA 1
ATOM 750 C C . SER A 1 92 ? 3.909 1.656 -4.766 1.00 95.44 92 SER A C 1
ATOM 752 O O . SER A 1 92 ? 3.721 2.342 -5.767 1.00 95.44 92 SER A O 1
ATOM 754 N N . LYS A 1 93 ? 5.125 1.532 -4.217 1.00 96.06 93 LYS A N 1
ATOM 755 C CA . LYS A 1 93 ? 6.327 2.180 -4.771 1.00 96.06 93 LYS A CA 1
ATOM 756 C C . LYS A 1 93 ? 6.647 1.696 -6.184 1.00 96.06 93 LYS A C 1
ATOM 758 O O . LYS A 1 93 ? 6.924 2.524 -7.049 1.00 96.06 93 LYS A O 1
ATOM 763 N N . ALA A 1 94 ? 6.567 0.386 -6.434 1.00 95.62 94 ALA A N 1
ATOM 764 C CA . ALA A 1 94 ? 6.760 -0.178 -7.770 1.00 95.62 94 ALA A CA 1
ATOM 765 C C . ALA A 1 94 ? 5.790 0.453 -8.781 1.00 95.62 94 ALA A C 1
ATOM 767 O O . ALA A 1 94 ? 6.199 0.869 -9.864 1.00 95.62 94 ALA A O 1
ATOM 768 N N . LEU A 1 95 ? 4.519 0.587 -8.399 1.00 93.38 95 LEU A N 1
ATOM 769 C CA . LEU A 1 95 ? 3.490 1.180 -9.241 1.00 93.38 95 LEU A CA 1
ATOM 770 C C . LEU A 1 95 ? 3.712 2.677 -9.489 1.00 93.38 95 LEU A C 1
ATOM 772 O O . LEU A 1 95 ? 3.630 3.113 -10.636 1.00 93.38 95 LEU A O 1
ATOM 776 N N . ILE A 1 96 ? 4.018 3.451 -8.441 1.00 93.00 96 ILE A N 1
ATOM 777 C CA . ILE A 1 96 ? 4.303 4.891 -8.542 1.00 93.00 96 ILE A CA 1
ATOM 778 C C . ILE A 1 96 ? 5.467 5.123 -9.511 1.00 93.00 96 ILE A C 1
ATOM 780 O O . ILE A 1 96 ? 5.324 5.874 -10.475 1.00 93.00 96 ILE A O 1
ATOM 784 N N . VAL A 1 97 ? 6.597 4.435 -9.305 1.00 93.25 97 VAL A N 1
ATOM 785 C CA . VAL A 1 97 ? 7.792 4.584 -10.151 1.00 93.25 97 VAL A CA 1
ATOM 786 C C . VAL A 1 97 ? 7.509 4.137 -11.585 1.00 93.25 97 VAL A C 1
ATOM 788 O O . VAL A 1 97 ? 7.962 4.790 -12.525 1.00 93.25 97 VAL A O 1
ATOM 791 N N . ALA A 1 98 ? 6.751 3.056 -11.783 1.00 90.81 98 ALA A N 1
ATOM 792 C CA . ALA A 1 98 ? 6.396 2.586 -13.120 1.00 90.81 98 ALA A CA 1
ATOM 793 C C . ALA A 1 98 ? 5.471 3.560 -13.869 1.00 90.81 98 ALA A C 1
ATOM 795 O O . ALA A 1 98 ? 5.578 3.682 -15.088 1.00 90.81 98 ALA A O 1
ATOM 796 N N . ARG A 1 99 ? 4.570 4.250 -13.159 1.00 86.69 99 ARG A N 1
ATOM 797 C CA . ARG A 1 99 ? 3.529 5.092 -13.762 1.00 86.69 99 ARG A CA 1
ATOM 798 C C . ARG A 1 99 ? 3.925 6.557 -13.927 1.00 86.69 99 ARG A C 1
ATOM 800 O O . ARG A 1 99 ? 3.471 7.188 -14.875 1.00 86.69 99 ARG A O 1
ATOM 807 N N . ARG A 1 100 ? 4.752 7.098 -13.031 1.00 86.69 100 ARG A N 1
ATOM 808 C CA . ARG A 1 100 ? 5.160 8.509 -13.042 1.00 86.69 100 ARG A CA 1
ATOM 809 C C . ARG A 1 100 ? 6.580 8.643 -13.591 1.00 86.69 100 ARG A C 1
ATOM 811 O O . ARG A 1 100 ? 7.516 8.275 -12.877 1.00 86.69 100 ARG A O 1
ATOM 818 N N . PRO A 1 101 ? 6.796 9.094 -14.843 1.00 84.25 101 PRO A N 1
ATOM 819 C CA . PRO A 1 101 ? 8.124 9.113 -15.467 1.00 84.25 101 PRO A CA 1
ATOM 820 C C . PRO A 1 101 ? 9.150 9.937 -14.680 1.00 84.25 101 PRO A C 1
ATOM 822 O O . PRO A 1 101 ? 10.299 9.510 -14.569 1.00 84.25 101 PRO A O 1
ATOM 825 N N . GLU A 1 102 ? 8.714 11.027 -14.058 1.00 87.25 102 GLU A N 1
ATOM 826 C CA . GLU A 1 102 ? 9.512 11.985 -13.296 1.00 87.25 102 GLU A CA 1
ATOM 827 C C . GLU A 1 102 ? 9.905 11.516 -11.888 1.00 87.25 102 GLU A C 1
ATOM 829 O O . GLU A 1 102 ? 10.824 12.083 -11.309 1.00 87.25 102 GLU A O 1
ATOM 834 N N . ILE A 1 103 ? 9.248 10.485 -11.341 1.00 90.56 103 ILE A N 1
ATOM 835 C CA . ILE A 1 103 ? 9.485 10.022 -9.963 1.00 90.56 103 ILE A CA 1
ATOM 836 C C . ILE A 1 103 ? 10.391 8.794 -9.929 1.00 90.56 103 ILE A C 1
ATOM 838 O O . ILE A 1 103 ? 10.113 7.769 -10.557 1.00 90.56 103 ILE A O 1
ATOM 842 N N . GLN A 1 104 ? 11.447 8.855 -9.132 1.00 93.38 104 GLN A N 1
ATOM 843 C CA . GLN A 1 104 ? 12.246 7.710 -8.714 1.00 93.38 104 GLN A CA 1
ATOM 844 C C . GLN A 1 104 ? 11.972 7.360 -7.251 1.00 93.38 104 GLN A C 1
ATOM 846 O O . GLN A 1 104 ? 11.378 8.118 -6.488 1.00 93.38 104 GLN A O 1
ATOM 851 N N . LEU A 1 105 ? 12.429 6.181 -6.838 1.00 93.00 105 LEU A N 1
ATOM 852 C CA . LEU A 1 105 ? 12.249 5.683 -5.477 1.00 93.00 105 LEU A CA 1
ATOM 853 C C . LEU A 1 105 ? 12.812 6.642 -4.416 1.00 93.00 105 LEU A C 1
ATOM 855 O O . LEU A 1 105 ? 12.249 6.750 -3.332 1.00 93.00 105 LEU A O 1
ATOM 859 N N . THR A 1 106 ? 13.904 7.340 -4.739 1.00 92.06 106 THR A N 1
ATOM 860 C CA . THR A 1 106 ? 14.561 8.328 -3.870 1.00 92.06 106 THR A CA 1
ATOM 861 C C . THR A 1 106 ? 13.720 9.574 -3.618 1.00 92.06 106 THR A C 1
ATOM 863 O O . THR A 1 106 ? 13.938 10.251 -2.620 1.00 92.06 106 THR A O 1
ATOM 866 N N . ASP A 1 107 ? 12.756 9.865 -4.491 1.00 90.69 107 ASP A N 1
ATOM 867 C CA . ASP A 1 107 ? 11.874 11.027 -4.355 1.00 90.69 107 ASP A CA 1
ATOM 868 C C . ASP A 1 107 ? 10.691 10.724 -3.418 1.00 90.69 107 ASP A C 1
ATOM 870 O O . ASP A 1 107 ? 10.046 11.630 -2.884 1.00 90.69 107 ASP A O 1
ATOM 874 N N . ILE A 1 108 ? 10.414 9.436 -3.177 1.00 90.44 108 ILE A N 1
ATOM 875 C CA . ILE A 1 108 ? 9.303 8.967 -2.349 1.00 90.44 108 ILE A CA 1
ATOM 876 C C . ILE A 1 108 ? 9.767 8.838 -0.895 1.00 90.44 108 ILE A C 1
ATOM 878 O O . ILE A 1 108 ? 10.255 7.797 -0.449 1.00 90.44 108 ILE A O 1
ATOM 882 N N . ASN A 1 109 ? 9.573 9.907 -0.131 1.00 80.75 109 ASN A N 1
ATOM 883 C CA . ASN A 1 109 ? 9.886 9.934 1.294 1.00 80.75 109 ASN A CA 1
ATOM 884 C C . ASN A 1 109 ? 8.742 9.357 2.143 1.00 80.75 109 ASN A C 1
ATOM 886 O O . ASN A 1 109 ? 7.581 9.632 1.869 1.00 80.75 109 ASN A O 1
ATOM 890 N N . TYR A 1 110 ? 9.068 8.655 3.235 1.00 82.75 110 TYR A N 1
ATOM 891 C CA . TYR A 1 110 ? 8.115 8.209 4.271 1.00 82.75 110 TYR A CA 1
ATOM 892 C C . TYR A 1 110 ? 6.938 7.340 3.767 1.00 82.75 110 TYR A C 1
ATOM 894 O O . TYR A 1 110 ? 6.812 7.008 2.592 1.00 82.75 110 TYR A O 1
ATOM 902 N N . HIS A 1 111 ? 6.057 6.926 4.681 1.00 85.75 111 HIS A N 1
ATOM 903 C CA . HIS A 1 111 ? 4.907 6.068 4.363 1.00 85.75 111 HIS A CA 1
ATOM 904 C C . HIS A 1 111 ? 3.690 6.836 3.817 1.00 85.75 111 HIS A C 1
ATOM 906 O O . HIS A 1 111 ? 2.845 6.249 3.146 1.00 85.75 111 HIS A O 1
ATOM 912 N N . GLY A 1 112 ? 3.595 8.144 4.072 1.00 88.88 112 GLY A N 1
ATOM 913 C CA . GLY A 1 112 ? 2.439 8.973 3.702 1.00 88.88 112 GLY A CA 1
ATOM 914 C C . GLY A 1 112 ? 1.257 8.917 4.682 1.00 88.88 112 GLY A C 1
ATOM 915 O O . GLY A 1 112 ? 0.214 9.515 4.435 1.00 88.88 112 GLY A O 1
ATOM 916 N N . LEU A 1 113 ? 1.426 8.231 5.814 1.00 91.44 113 LEU A N 1
ATOM 917 C CA . LEU A 1 113 ? 0.482 8.200 6.930 1.00 91.44 113 LEU A CA 1
ATOM 918 C C . LEU A 1 113 ? 1.247 8.362 8.247 1.00 91.44 113 LEU A C 1
ATOM 920 O O . LEU A 1 113 ? 2.357 7.847 8.385 1.00 91.44 113 LEU A O 1
ATOM 924 N N . ASP A 1 114 ? 0.667 9.091 9.197 1.00 90.94 114 ASP A N 1
ATOM 925 C CA . ASP A 1 114 ? 1.294 9.421 10.476 1.00 90.94 114 ASP A CA 1
ATOM 926 C C . ASP A 1 114 ? 0.311 9.243 11.639 1.00 90.94 114 ASP A C 1
ATOM 928 O O . ASP A 1 114 ? -0.820 9.720 11.584 1.00 90.94 114 ASP A O 1
ATOM 932 N N . THR A 1 115 ? 0.739 8.565 12.702 1.00 92.19 115 THR A N 1
ATOM 933 C CA . THR A 1 115 ? -0.088 8.302 13.891 1.00 92.19 115 THR A CA 1
ATOM 934 C C . THR A 1 115 ? 0.184 9.290 15.029 1.00 92.19 115 THR A C 1
ATOM 936 O O . THR A 1 115 ? -0.387 9.162 16.117 1.00 92.19 115 THR A O 1
ATOM 939 N N . ARG A 1 116 ? 1.040 10.306 14.820 1.00 91.19 116 ARG A N 1
ATOM 940 C CA . ARG A 1 116 ? 1.311 11.298 15.862 1.00 91.19 116 ARG A CA 1
ATOM 941 C C . ARG A 1 116 ? 0.059 12.145 16.087 1.00 91.19 116 ARG A C 1
ATOM 943 O O . ARG A 1 116 ? -0.583 12.586 15.129 1.00 91.19 116 ARG A O 1
ATOM 950 N N . PRO A 1 117 ? -0.307 12.381 17.351 1.00 91.75 117 PRO A N 1
ATOM 951 C CA . PRO A 1 117 ? -1.440 13.224 17.677 1.00 91.75 117 PRO A CA 1
ATOM 952 C C . PRO A 1 117 ? -1.164 14.655 17.209 1.00 91.75 117 PRO A C 1
ATOM 954 O O . PRO A 1 117 ? -0.073 15.187 17.406 1.00 91.75 117 PRO A O 1
ATOM 957 N N . LYS A 1 118 ? -2.167 15.285 16.591 1.00 90.69 118 LYS A N 1
ATOM 958 C CA . LYS A 1 118 ? -2.110 16.691 16.147 1.00 90.69 118 LYS A CA 1
ATOM 959 C C . LYS A 1 118 ? -3.015 17.612 16.970 1.00 90.69 118 LYS A C 1
ATOM 961 O O . LYS A 1 118 ? -3.195 18.774 16.624 1.00 90.69 118 LYS A O 1
ATOM 966 N N . SER A 1 119 ? -3.624 17.089 18.034 1.00 90.00 119 SER A N 1
ATOM 967 C CA . SER A 1 119 ? -4.527 17.828 18.916 1.00 90.00 119 SER A CA 1
ATOM 968 C C . SER A 1 119 ? -4.420 17.329 20.359 1.00 90.00 119 SER A C 1
ATOM 970 O O . SER A 1 119 ? -4.169 16.145 20.598 1.00 90.00 119 SER A O 1
ATOM 972 N N . SER A 1 120 ? -4.668 18.213 21.331 1.00 92.50 120 SER A N 1
ATOM 973 C CA . SER A 1 120 ? -4.624 17.866 22.760 1.00 92.50 120 SER A CA 1
ATOM 974 C C . SER A 1 120 ? -5.552 16.699 23.149 1.00 92.50 120 SER A C 1
ATOM 976 O O . SER A 1 120 ? -5.130 15.857 23.945 1.00 92.50 120 SER A O 1
ATOM 978 N N . PRO A 1 121 ? -6.781 16.564 22.597 1.00 90.75 121 PRO A N 1
ATOM 979 C CA . PRO A 1 121 ? -7.611 15.382 22.838 1.00 90.75 121 PRO A CA 1
ATOM 980 C C . PRO A 1 121 ? -6.943 14.064 22.424 1.00 90.75 121 PRO A C 1
ATOM 982 O O . PRO A 1 121 ? -7.067 13.068 23.136 1.00 90.75 121 PRO A O 1
ATOM 985 N N . MET A 1 122 ? -6.208 14.055 21.311 1.00 89.62 122 MET A N 1
ATOM 986 C CA . MET A 1 122 ? -5.563 12.846 20.787 1.00 89.62 122 MET A CA 1
ATOM 987 C C . MET A 1 122 ? -4.275 12.512 21.529 1.00 89.62 122 MET A C 1
ATOM 989 O O . MET A 1 122 ? -4.009 11.342 21.786 1.00 89.62 122 MET A O 1
ATOM 993 N N . GLU A 1 123 ? -3.529 13.524 21.975 1.00 92.75 123 GLU A N 1
ATOM 994 C CA . GLU A 1 123 ? -2.417 13.307 22.903 1.00 92.75 123 GLU A CA 1
ATOM 995 C C . GLU A 1 123 ? -2.890 12.638 24.199 1.00 92.75 123 GLU A C 1
ATOM 997 O O . GLU A 1 123 ? -2.241 11.724 24.705 1.00 92.75 123 GLU A O 1
ATOM 1002 N N . ASN A 1 124 ? -4.034 13.075 24.735 1.00 92.56 124 ASN A N 1
ATOM 1003 C CA . ASN A 1 124 ? -4.617 12.485 25.937 1.00 92.56 124 ASN A CA 1
ATOM 1004 C C . ASN A 1 124 ? -5.106 11.048 25.700 1.00 92.56 124 ASN A C 1
ATOM 1006 O O . ASN A 1 124 ? -4.956 10.208 26.582 1.00 92.56 124 ASN A O 1
ATOM 1010 N N . TYR A 1 125 ? -5.681 10.760 24.526 1.00 92.38 125 TYR A N 1
ATOM 1011 C CA . TYR A 1 125 ? -6.038 9.395 24.128 1.00 92.38 125 TYR A CA 1
ATOM 1012 C C . TYR A 1 125 ? -4.795 8.495 24.096 1.00 92.38 125 TYR A C 1
ATOM 1014 O O . TYR A 1 125 ? -4.762 7.483 24.786 1.00 92.38 125 TYR A O 1
ATOM 1022 N N . GLN A 1 126 ? -3.737 8.914 23.395 1.00 89.88 126 GLN A N 1
ATOM 1023 C CA . GLN A 1 126 ? -2.525 8.108 23.224 1.00 89.88 126 GLN A CA 1
ATOM 1024 C C . GLN A 1 126 ? -1.785 7.842 24.546 1.00 89.88 126 GLN A C 1
ATOM 1026 O O . GLN A 1 126 ? -1.198 6.778 24.728 1.00 89.88 126 GLN A O 1
ATOM 1031 N N . LYS A 1 127 ? -1.815 8.794 25.489 1.00 92.75 127 LYS A N 1
ATOM 1032 C CA . LYS A 1 127 ? -1.178 8.654 26.811 1.00 92.75 127 LYS A CA 1
ATOM 1033 C C . LYS A 1 127 ? -1.993 7.818 27.800 1.00 92.75 127 LYS A C 1
ATOM 1035 O O . LYS A 1 127 ? -1.457 7.426 28.834 1.00 92.75 127 LYS A O 1
ATOM 1040 N N . ASN A 1 128 ? -3.275 7.573 27.531 1.00 93.75 128 ASN A N 1
ATOM 1041 C CA . ASN A 1 128 ? -4.176 6.917 28.469 1.00 93.75 128 ASN A CA 1
ATOM 1042 C C . ASN A 1 128 ? -4.663 5.569 27.926 1.00 93.75 128 ASN A C 1
ATOM 1044 O O . ASN A 1 128 ? -5.709 5.485 27.287 1.00 93.75 128 ASN A O 1
ATOM 1048 N N . SER A 1 129 ? -3.938 4.501 28.264 1.00 91.12 129 SER A N 1
ATOM 1049 C CA . SER A 1 129 ? -4.252 3.131 27.835 1.00 91.12 129 SER A CA 1
ATOM 1050 C C . SER A 1 129 ? -5.649 2.650 28.241 1.00 91.12 129 SER A C 1
ATOM 1052 O O . SER A 1 129 ? -6.226 1.829 27.538 1.00 91.12 129 SER A O 1
ATOM 1054 N N . SER A 1 130 ? -6.239 3.184 29.320 1.00 94.38 130 SER A N 1
ATOM 1055 C CA . SER A 1 130 ? -7.614 2.834 29.722 1.00 94.38 130 SER A CA 1
ATOM 1056 C C . SER A 1 130 ? -8.688 3.336 28.752 1.00 94.38 130 SER A C 1
ATOM 1058 O O . SER A 1 130 ? -9.824 2.877 28.812 1.00 94.38 130 SER A O 1
ATOM 1060 N N . LYS A 1 131 ? -8.340 4.275 27.863 1.00 91.94 131 LYS A N 1
ATOM 1061 C CA . LYS A 1 131 ? -9.229 4.803 26.820 1.00 91.94 131 LYS A CA 1
ATOM 1062 C C . LYS A 1 131 ? -9.039 4.119 25.468 1.00 91.94 131 LYS A C 1
ATOM 1064 O O . LYS A 1 131 ? -9.695 4.533 24.516 1.00 91.94 131 LYS A O 1
ATOM 1069 N N . TRP A 1 132 ? -8.116 3.161 25.368 1.00 93.69 132 TRP A N 1
ATOM 1070 C CA . TRP A 1 132 ? -7.771 2.527 24.103 1.00 93.69 132 TRP A CA 1
ATOM 1071 C C . TRP A 1 132 ? -8.960 1.751 23.532 1.00 93.69 132 TRP A C 1
ATOM 1073 O O . TRP A 1 132 ? -9.536 0.896 24.204 1.00 93.69 132 TRP A O 1
ATOM 1083 N N . GLU A 1 133 ? -9.301 2.048 22.281 1.00 93.62 133 GLU A N 1
ATOM 1084 C CA . GLU A 1 133 ? -10.351 1.377 21.518 1.00 93.62 133 GLU A CA 1
ATOM 1085 C C . GLU A 1 133 ? -9.862 1.237 20.077 1.00 93.62 133 GLU A C 1
ATOM 1087 O O . GLU A 1 133 ? -9.496 2.232 19.448 1.00 93.62 133 GLU A O 1
ATOM 1092 N N . LEU A 1 134 ? -9.883 0.016 19.539 1.00 90.50 134 LEU A N 1
ATOM 1093 C CA . LEU A 1 134 ? -9.371 -0.271 18.198 1.00 90.50 134 LEU A CA 1
ATOM 1094 C C . LEU A 1 134 ? -10.020 0.628 17.132 1.00 90.50 134 LEU A C 1
ATOM 1096 O O . LEU A 1 134 ? -9.343 1.133 16.244 1.00 90.50 134 LEU A O 1
ATOM 1100 N N . GLU A 1 135 ? -11.321 0.888 17.241 1.00 93.00 135 GLU A N 1
ATOM 1101 C CA . GLU A 1 135 ? -12.081 1.741 16.325 1.00 93.00 135 GLU A CA 1
ATOM 1102 C C . GLU A 1 135 ? -11.607 3.197 16.274 1.00 93.00 135 GLU A C 1
ATOM 1104 O O . GLU A 1 135 ? -11.836 3.878 15.265 1.00 93.00 135 GLU A O 1
ATOM 1109 N N . LYS A 1 136 ? -10.984 3.674 17.358 1.00 93.31 136 LYS A N 1
ATOM 1110 C CA . LYS A 1 136 ? -10.464 5.039 17.504 1.00 93.31 136 LYS A CA 1
ATOM 1111 C C . LYS A 1 136 ? -9.016 5.166 17.055 1.00 93.31 136 LYS A C 1
ATOM 1113 O O . LYS A 1 136 ? -8.545 6.298 16.943 1.00 93.31 136 LYS A O 1
ATOM 1118 N N . GLU A 1 137 ? -8.335 4.055 16.767 1.00 94.69 137 GLU A N 1
ATOM 1119 C CA . GLU A 1 137 ? -7.022 4.096 16.130 1.00 94.69 137 GLU A CA 1
ATOM 1120 C C . GLU A 1 137 ? -7.097 4.890 14.832 1.00 94.69 137 GLU A C 1
ATOM 1122 O O . GLU A 1 137 ? -8.079 4.820 14.084 1.00 94.69 137 GLU A O 1
ATOM 1127 N N . TYR A 1 138 ? -6.072 5.700 14.596 1.00 94.12 138 TYR A N 1
ATOM 1128 C CA . TYR A 1 138 ? -6.125 6.727 13.575 1.00 94.12 138 TYR A CA 1
ATOM 1129 C C . TYR A 1 138 ? -4.800 6.905 12.851 1.00 94.12 138 TYR A C 1
ATOM 1131 O O . TYR A 1 138 ? -3.724 6.616 13.372 1.00 94.12 138 TYR A O 1
ATOM 1139 N N . ALA A 1 139 ? -4.892 7.464 11.652 1.00 94.56 139 ALA A N 1
ATOM 1140 C CA . ALA A 1 139 ? -3.754 7.945 10.900 1.00 94.56 139 ALA A CA 1
ATOM 1141 C C . ALA A 1 139 ? -4.115 9.246 10.186 1.00 94.56 139 ALA A C 1
ATOM 1143 O O . ALA A 1 139 ? -5.214 9.411 9.656 1.00 94.56 139 ALA A O 1
ATOM 1144 N N . TYR A 1 140 ? -3.165 10.166 10.155 1.00 94.12 140 TYR A N 1
ATOM 1145 C CA . TYR A 1 140 ? -3.243 11.380 9.368 1.00 94.12 140 TYR A CA 1
ATOM 1146 C C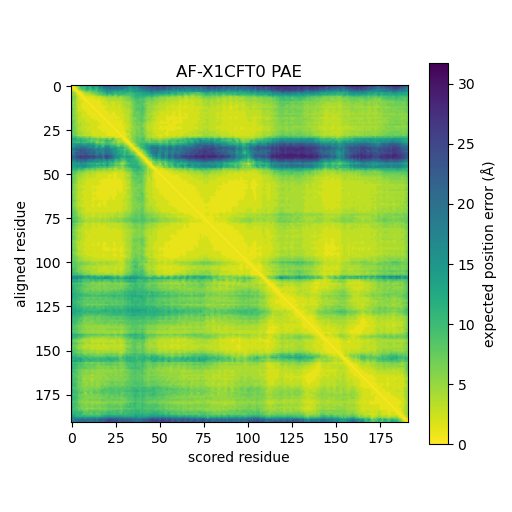 . TYR A 1 140 ? -2.540 11.200 8.037 1.00 94.12 140 TYR A C 1
ATOM 1148 O O . TYR A 1 140 ? -1.404 10.726 7.998 1.00 94.12 140 TYR A O 1
ATOM 1156 N N . VAL A 1 141 ? -3.162 11.689 6.969 1.00 93.50 141 VAL A N 1
ATOM 1157 C CA . VAL A 1 141 ? -2.501 11.844 5.675 1.00 93.50 141 VAL A CA 1
ATOM 1158 C C . VAL A 1 141 ? -1.309 12.782 5.817 1.00 93.50 141 VAL A C 1
ATOM 1160 O O . VAL A 1 141 ? -1.396 13.862 6.418 1.00 93.50 141 VAL A O 1
ATOM 1163 N N . ASN A 1 142 ? -0.184 12.339 5.272 1.00 90.38 142 ASN A N 1
ATOM 1164 C CA . ASN A 1 142 ? 1.057 13.085 5.157 1.00 90.38 142 ASN A CA 1
ATOM 1165 C C . ASN A 1 142 ? 1.667 12.816 3.774 1.00 90.38 142 ASN A C 1
ATOM 1167 O O . ASN A 1 142 ? 1.279 11.870 3.094 1.00 90.38 142 ASN A O 1
ATOM 1171 N N . GLN A 1 143 ? 2.660 13.598 3.363 1.00 87.69 143 GLN A N 1
ATOM 1172 C CA . GLN A 1 143 ? 3.370 13.321 2.118 1.00 87.69 143 GLN A CA 1
ATOM 1173 C C . GLN A 1 143 ? 4.099 11.971 2.188 1.00 87.69 143 GLN A C 1
ATOM 1175 O O . GLN A 1 143 ? 4.704 11.635 3.212 1.00 87.69 143 GLN A O 1
ATOM 1180 N N . GLY A 1 144 ? 4.047 11.207 1.098 1.00 91.19 144 GLY A N 1
ATOM 1181 C CA . GLY A 1 144 ? 4.830 9.991 0.924 1.00 91.19 144 GLY A CA 1
ATOM 1182 C C . GLY A 1 144 ? 4.139 8.950 0.061 1.00 91.19 144 GLY A C 1
ATOM 1183 O O . GLY A 1 144 ? 3.345 9.289 -0.811 1.00 91.19 144 GLY A O 1
ATOM 1184 N N . VAL A 1 145 ? 4.431 7.671 0.315 1.00 93.25 145 VAL A N 1
ATOM 1185 C CA . VAL A 1 145 ? 3.918 6.556 -0.505 1.00 93.25 145 VAL A CA 1
ATOM 1186 C C . VAL A 1 145 ? 2.399 6.614 -0.683 1.00 93.25 145 VAL A C 1
ATOM 1188 O O . VAL A 1 145 ? 1.933 6.460 -1.805 1.00 93.25 145 VAL A O 1
ATOM 1191 N N . PHE A 1 146 ? 1.629 6.853 0.384 1.00 92.06 146 PHE A N 1
ATOM 1192 C CA . PHE A 1 146 ? 0.166 6.912 0.295 1.00 92.06 146 PHE A CA 1
ATOM 1193 C C . PHE A 1 146 ? -0.335 8.020 -0.646 1.00 92.06 146 PHE A C 1
ATOM 1195 O O . PHE A 1 146 ? -1.122 7.741 -1.548 1.00 92.06 146 PHE A O 1
ATOM 1202 N N . THR A 1 147 ? 0.140 9.261 -0.491 1.00 91.31 147 THR A N 1
ATOM 1203 C CA . THR A 1 147 ? -0.314 10.379 -1.336 1.00 91.31 147 THR A CA 1
ATOM 1204 C C . THR A 1 147 ? 0.125 10.205 -2.786 1.00 91.31 147 THR A C 1
ATOM 1206 O O . THR A 1 147 ? -0.672 10.418 -3.697 1.00 91.31 147 THR A O 1
ATOM 1209 N N . GLU A 1 148 ? 1.353 9.740 -3.013 1.00 91.44 148 GLU A N 1
ATOM 1210 C CA . GLU A 1 148 ? 1.874 9.452 -4.352 1.00 91.44 148 GLU A CA 1
ATOM 1211 C C . GLU A 1 148 ? 1.138 8.298 -5.043 1.00 91.44 148 GLU A C 1
ATOM 1213 O O . GLU A 1 148 ? 0.890 8.336 -6.252 1.00 91.44 148 GLU A O 1
ATOM 1218 N N . PHE A 1 149 ? 0.728 7.287 -4.278 1.00 91.81 149 PHE A N 1
ATOM 1219 C CA . PHE A 1 149 ? -0.107 6.199 -4.772 1.00 91.81 149 PHE A CA 1
ATOM 1220 C C . PHE A 1 149 ? -1.487 6.709 -5.198 1.00 91.81 149 PHE A C 1
ATOM 1222 O O . PHE A 1 149 ? -1.923 6.419 -6.313 1.00 91.81 149 PHE A O 1
ATOM 1229 N N . CYS A 1 150 ? -2.142 7.521 -4.360 1.00 90.75 150 CYS A N 1
ATOM 1230 C CA . CYS A 1 150 ? -3.423 8.140 -4.697 1.00 90.75 150 CYS A CA 1
ATOM 1231 C C . CYS A 1 150 ? -3.316 8.994 -5.965 1.00 90.75 150 CYS A C 1
ATOM 1233 O O . CYS A 1 150 ? -4.117 8.803 -6.870 1.00 90.75 150 CYS A O 1
ATOM 1235 N N . ARG A 1 151 ? -2.280 9.832 -6.096 1.00 87.69 151 ARG A N 1
ATOM 1236 C CA . ARG A 1 151 ? -2.007 10.616 -7.320 1.00 87.69 151 ARG A CA 1
ATOM 1237 C C . ARG A 1 151 ? -1.821 9.761 -8.564 1.00 87.69 151 ARG A C 1
ATOM 1239 O O . ARG A 1 151 ? -2.170 10.167 -9.669 1.00 87.69 151 ARG A O 1
ATOM 1246 N N . SER A 1 152 ? -1.223 8.588 -8.391 1.00 85.50 152 SER A N 1
ATOM 1247 C CA . SER A 1 152 ? -0.932 7.690 -9.502 1.00 85.50 152 SER A CA 1
ATOM 1248 C C . SER A 1 152 ? -2.188 6.971 -9.998 1.00 85.50 152 SER A C 1
ATOM 1250 O O . SER A 1 152 ? -2.291 6.709 -11.192 1.00 85.50 152 SER A O 1
ATOM 1252 N N . LEU A 1 153 ? -3.137 6.632 -9.121 1.00 83.56 153 LEU A N 1
ATOM 1253 C CA . LEU A 1 153 ? -4.269 5.759 -9.459 1.00 83.56 153 LEU A CA 1
ATOM 1254 C C . LEU A 1 153 ? -5.644 6.415 -9.421 1.00 83.56 153 LEU A C 1
ATOM 1256 O O . LEU A 1 153 ? -6.532 5.994 -10.161 1.00 83.56 153 LEU A O 1
ATOM 1260 N N . LEU A 1 154 ? -5.839 7.381 -8.535 1.00 81.94 154 LEU A N 1
ATOM 1261 C CA . LEU A 1 154 ? -7.132 7.982 -8.259 1.00 81.94 154 LEU A CA 1
ATOM 1262 C C . LEU A 1 154 ? -7.225 9.336 -8.957 1.00 81.94 154 LEU A C 1
ATOM 1264 O O . LEU A 1 154 ? -6.239 10.039 -9.154 1.00 81.94 154 LEU A O 1
ATOM 1268 N N . THR A 1 155 ? -8.446 9.725 -9.298 1.00 76.88 155 THR A N 1
ATOM 1269 C CA . THR A 1 155 ? -8.754 11.072 -9.795 1.00 76.88 155 THR A CA 1
ATOM 1270 C C . THR A 1 155 ? -8.822 12.110 -8.674 1.00 76.88 155 THR A C 1
ATOM 1272 O O . THR A 1 155 ? -8.957 13.299 -8.949 1.00 76.88 155 THR A O 1
ATOM 1275 N N . HIS A 1 156 ? -8.750 11.667 -7.417 1.00 79.81 156 HIS A N 1
ATOM 1276 C CA . HIS A 1 156 ? -8.879 12.499 -6.233 1.00 79.81 156 HIS A CA 1
ATOM 1277 C C . HIS A 1 156 ? -7.665 12.339 -5.317 1.00 79.81 156 HIS A C 1
ATOM 1279 O O . HIS A 1 156 ? -7.175 11.229 -5.096 1.00 79.81 156 HIS A O 1
ATOM 1285 N N . GLU A 1 157 ? -7.211 13.458 -4.760 1.00 84.06 157 GLU A N 1
ATOM 1286 C CA . GLU A 1 157 ? -6.143 13.506 -3.768 1.00 84.06 157 GLU A CA 1
ATOM 1287 C C . GLU A 1 157 ? -6.727 13.773 -2.385 1.00 84.06 157 GLU A C 1
ATOM 1289 O O . GLU A 1 157 ? -7.643 14.576 -2.232 1.00 84.06 157 GLU A O 1
ATOM 1294 N N . PHE A 1 158 ? -6.156 13.134 -1.367 1.00 88.31 158 PHE A N 1
ATOM 1295 C CA . PHE A 1 158 ? -6.458 13.475 0.016 1.00 88.31 158 PHE A CA 1
ATOM 1296 C C . PHE A 1 158 ? -5.603 14.657 0.463 1.00 88.31 158 PHE A C 1
ATOM 1298 O O . PHE A 1 158 ? -4.394 14.694 0.221 1.00 88.31 158 PHE A O 1
ATOM 1305 N N . GLU A 1 159 ? -6.223 15.607 1.156 1.00 90.44 159 GLU A N 1
ATOM 1306 C CA . GLU A 1 159 ? -5.515 16.750 1.721 1.00 90.44 159 GLU A CA 1
ATOM 1307 C C . GLU A 1 159 ? -4.568 16.310 2.848 1.00 90.44 159 GLU A C 1
ATOM 1309 O O . GLU A 1 159 ? -4.861 15.412 3.645 1.00 90.44 159 GLU A O 1
ATOM 1314 N N . ASN A 1 160 ? -3.414 16.972 2.964 1.00 90.31 160 ASN A N 1
ATOM 1315 C CA . ASN A 1 160 ? -2.519 16.728 4.093 1.00 90.31 160 ASN A CA 1
ATOM 1316 C C . ASN A 1 160 ? -3.235 17.050 5.408 1.00 90.31 160 ASN A C 1
ATOM 1318 O O . ASN A 1 160 ? -3.790 18.130 5.584 1.00 90.31 160 ASN A O 1
ATOM 1322 N N . GLY A 1 161 ? -3.169 16.125 6.363 1.00 91.38 161 GLY A N 1
ATOM 1323 C CA . GLY A 1 161 ? -3.886 16.246 7.628 1.00 91.38 161 GLY A CA 1
ATOM 1324 C C . GLY A 1 161 ? -5.309 15.691 7.619 1.00 91.38 161 GLY A C 1
ATOM 1325 O O . GLY A 1 161 ? -5.916 15.690 8.688 1.00 91.38 161 GLY A O 1
ATOM 1326 N N . THR A 1 162 ? -5.817 15.150 6.501 1.00 93.44 162 THR A N 1
ATOM 1327 C CA . THR A 1 162 ? -7.029 14.314 6.530 1.00 93.44 162 THR A CA 1
ATOM 1328 C C . THR A 1 162 ? -6.853 13.188 7.552 1.00 93.44 162 THR A C 1
ATOM 1330 O O . THR A 1 162 ? -5.813 12.530 7.587 1.00 93.44 162 THR A O 1
ATOM 1333 N N . LEU A 1 163 ? -7.858 12.992 8.405 1.00 93.56 163 LEU A N 1
ATOM 1334 C CA . LEU A 1 163 ? -7.874 11.977 9.453 1.00 93.56 163 LEU A CA 1
ATOM 1335 C C . LEU A 1 163 ? -8.639 10.745 8.970 1.00 93.56 163 LEU A C 1
ATOM 1337 O O . LEU A 1 163 ? -9.826 10.832 8.659 1.00 93.56 163 LEU A O 1
ATOM 1341 N N . PHE A 1 164 ? -7.985 9.591 9.002 1.00 94.06 164 PHE A N 1
ATOM 1342 C CA . PHE A 1 164 ? -8.642 8.297 8.900 1.00 94.06 164 PHE A CA 1
ATOM 1343 C C . PHE A 1 164 ? -8.692 7.640 10.268 1.00 94.06 164 PHE A C 1
ATOM 1345 O O . PHE A 1 164 ? -7.708 7.656 11.003 1.00 94.06 164 PHE A O 1
ATOM 1352 N N . THR A 1 165 ? -9.831 7.039 10.592 1.00 94.81 165 THR A N 1
ATOM 1353 C CA . THR A 1 165 ? -9.980 6.163 11.755 1.00 94.81 165 THR A CA 1
ATOM 1354 C C . THR A 1 165 ? -10.154 4.728 11.289 1.00 94.81 165 THR A C 1
ATOM 1356 O O . THR A 1 165 ? -10.641 4.482 10.181 1.00 94.81 165 THR A O 1
ATOM 1359 N N . PHE A 1 166 ? -9.809 3.769 12.142 1.00 93.56 166 PHE A N 1
ATOM 1360 C CA . PHE A 1 166 ? -9.981 2.355 11.838 1.00 93.56 166 PHE A CA 1
ATOM 1361 C C . PHE A 1 166 ? -11.447 2.024 11.529 1.00 93.56 166 PHE A C 1
ATOM 1363 O O . PHE A 1 166 ? -11.733 1.349 10.542 1.00 93.56 166 PHE A O 1
ATOM 1370 N N . LYS A 1 167 ? -12.400 2.607 12.275 1.00 94.94 167 LYS A N 1
ATOM 1371 C CA . LYS A 1 167 ? -13.838 2.470 11.979 1.00 94.94 167 LYS A CA 1
ATOM 1372 C C . LYS A 1 167 ? -14.206 2.950 10.569 1.00 94.94 167 LYS A C 1
ATOM 1374 O O . LYS A 1 167 ? -15.036 2.319 9.915 1.00 94.94 167 LYS A O 1
ATOM 1379 N N . SER A 1 168 ? -13.608 4.043 10.092 1.00 92.88 168 SER A N 1
ATOM 1380 C CA . SER A 1 168 ? -13.844 4.546 8.732 1.00 92.88 168 SER A CA 1
ATOM 1381 C C . SER A 1 168 ? -13.292 3.605 7.661 1.00 92.88 168 SER A C 1
ATOM 1383 O O . SER A 1 168 ? -13.889 3.504 6.596 1.00 92.88 168 SER A O 1
ATOM 1385 N N . LEU A 1 169 ? -12.204 2.879 7.939 1.00 91.00 169 LEU A N 1
ATOM 1386 C CA . LEU A 1 169 ? -11.683 1.852 7.030 1.00 91.00 169 LEU A CA 1
ATOM 1387 C C . LEU A 1 169 ? -12.613 0.637 6.965 1.00 91.00 169 LEU A C 1
ATOM 1389 O O . LEU A 1 169 ? -12.960 0.202 5.870 1.00 91.00 169 LEU A O 1
ATOM 1393 N N . LEU A 1 170 ? -13.083 0.143 8.118 1.00 92.38 170 LEU A N 1
ATOM 1394 C CA . LEU A 1 170 ? -14.029 -0.981 8.176 1.00 92.38 170 LEU A CA 1
ATOM 1395 C C . LEU A 1 170 ? -15.318 -0.684 7.405 1.00 92.38 170 LEU A C 1
ATOM 1397 O O . LEU A 1 170 ? -15.863 -1.555 6.735 1.00 92.38 170 LEU A O 1
ATOM 1401 N N . LYS A 1 171 ? -15.775 0.570 7.467 1.00 93.81 171 LYS A N 1
ATOM 1402 C CA . LYS A 1 171 ? -16.951 1.045 6.737 1.00 93.81 171 LYS A CA 1
ATOM 1403 C C . LYS A 1 171 ? -16.825 0.860 5.222 1.00 93.81 171 LYS A C 1
ATOM 1405 O O . LYS A 1 171 ? -17.839 0.676 4.563 1.00 93.81 171 LYS A O 1
ATOM 1410 N N . MET A 1 172 ? -15.613 0.946 4.672 1.00 90.81 172 MET A N 1
ATOM 1411 C CA . MET A 1 172 ? -15.371 0.911 3.226 1.00 90.81 172 MET A CA 1
ATOM 1412 C C . MET A 1 172 ? -15.150 -0.495 2.666 1.00 90.81 172 MET A C 1
ATOM 1414 O O . MET A 1 172 ? -15.025 -0.618 1.453 1.00 90.81 172 MET A O 1
ATOM 1418 N N . TYR A 1 173 ? -15.060 -1.532 3.504 1.00 89.50 173 TYR A N 1
ATOM 1419 C CA . TYR A 1 173 ? -14.690 -2.874 3.057 1.00 89.50 173 TYR A CA 1
ATOM 1420 C C . TYR A 1 173 ? -15.947 -3.695 2.693 1.00 89.50 173 TYR A C 1
ATOM 1422 O O . TYR A 1 173 ? -16.716 -4.053 3.596 1.00 89.50 173 TYR A O 1
ATOM 1430 N N . PRO A 1 174 ? -16.207 -3.973 1.396 1.00 89.88 174 PRO A N 1
ATOM 1431 C CA . PRO A 1 174 ? -17.468 -4.575 0.952 1.00 89.88 174 PRO A CA 1
ATOM 1432 C C . PRO A 1 174 ? -17.758 -5.933 1.592 1.00 89.88 174 PRO A C 1
ATOM 1434 O O . PRO A 1 174 ? -18.899 -6.214 1.964 1.00 89.88 174 PRO A O 1
ATOM 1437 N N . GLU A 1 175 ? -16.726 -6.750 1.786 1.00 91.19 175 GLU A N 1
ATOM 1438 C CA . GLU A 1 175 ? -16.821 -8.120 2.287 1.00 91.19 175 GLU A CA 1
ATOM 1439 C C . GLU A 1 175 ? -17.291 -8.191 3.747 1.00 91.19 175 GLU A C 1
ATOM 1441 O O . GLU A 1 175 ? -17.831 -9.212 4.166 1.00 91.19 175 GLU A O 1
ATOM 1446 N N . ILE A 1 176 ? -17.137 -7.109 4.523 1.00 92.44 176 ILE A N 1
ATOM 1447 C CA . ILE A 1 176 ? -17.643 -7.019 5.906 1.00 92.44 176 ILE A CA 1
ATOM 1448 C C . ILE A 1 176 ? -18.806 -6.035 6.049 1.00 92.44 176 ILE A C 1
ATOM 1450 O O . ILE A 1 176 ? -19.222 -5.744 7.171 1.00 92.44 176 ILE A O 1
ATOM 1454 N N . SER A 1 177 ? -19.335 -5.506 4.945 1.00 92.69 177 SER A N 1
ATOM 1455 C CA . SER A 1 177 ? -20.334 -4.431 4.964 1.00 92.69 177 SER A CA 1
ATOM 1456 C C . SER A 1 177 ? -21.593 -4.796 5.761 1.00 92.69 177 SER A C 1
ATOM 1458 O O . SER A 1 177 ? -22.069 -3.983 6.552 1.00 92.69 177 SER A O 1
ATOM 1460 N N . GLU A 1 178 ? -22.097 -6.025 5.630 1.00 93.44 178 GLU A N 1
ATOM 1461 C CA . GLU A 1 178 ? -23.248 -6.513 6.403 1.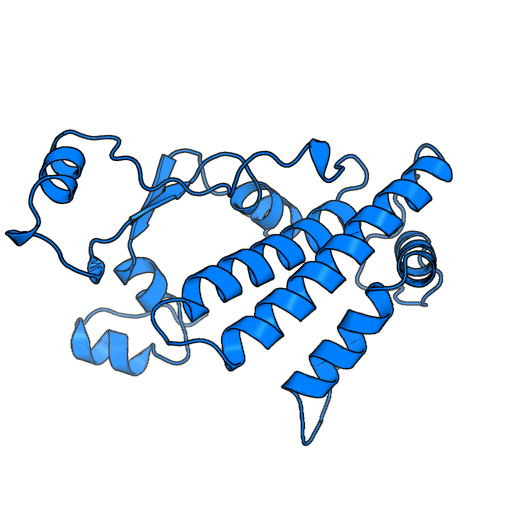00 93.44 178 GLU A CA 1
ATOM 1462 C C . GLU A 1 178 ? -22.941 -6.560 7.908 1.00 93.44 178 GLU A C 1
ATOM 1464 O O . GLU A 1 178 ? -23.723 -6.075 8.732 1.00 93.44 178 GLU A O 1
ATOM 1469 N N . LEU A 1 179 ? -21.770 -7.094 8.276 1.00 94.19 179 LEU A N 1
ATOM 1470 C CA . LEU A 1 179 ? -21.328 -7.173 9.667 1.00 94.19 179 LEU A CA 1
ATOM 1471 C C . LEU A 1 179 ? -21.169 -5.773 10.271 1.00 94.19 179 LEU A C 1
ATOM 1473 O O . LEU A 1 179 ? -21.650 -5.523 11.378 1.00 94.19 179 LEU A O 1
ATOM 1477 N N . TYR A 1 180 ? -20.546 -4.857 9.527 1.00 94.81 180 TYR A N 1
ATOM 1478 C CA . TYR A 1 180 ? -20.390 -3.460 9.913 1.00 94.81 180 TYR A CA 1
ATOM 1479 C C . TYR A 1 180 ? -21.752 -2.808 10.176 1.00 94.81 180 TYR A C 1
ATOM 1481 O O . TYR A 1 180 ? -21.968 -2.241 11.249 1.00 94.81 180 TYR A O 1
ATOM 1489 N N . GLN A 1 181 ? -22.690 -2.936 9.231 1.00 95.19 181 GLN A N 1
ATOM 1490 C CA . GLN A 1 181 ? -24.027 -2.351 9.343 1.00 95.19 181 GLN A CA 1
ATOM 1491 C C . GLN A 1 181 ? -24.791 -2.900 10.545 1.00 95.19 181 GLN A C 1
ATOM 1493 O O . GLN A 1 181 ? -25.413 -2.141 11.286 1.00 95.19 181 GLN A O 1
ATOM 1498 N N . ARG A 1 182 ? -24.716 -4.211 10.786 1.00 95.62 182 ARG A N 1
ATOM 1499 C CA . ARG A 1 182 ? -25.393 -4.848 11.917 1.00 95.62 182 ARG A CA 1
ATOM 1500 C C . ARG A 1 182 ? -24.802 -4.428 13.262 1.00 95.62 182 ARG A C 1
ATOM 1502 O O . ARG A 1 182 ? -25.560 -4.183 14.201 1.00 95.62 182 ARG A O 1
ATOM 1509 N N . TYR A 1 183 ? -23.475 -4.368 13.362 1.00 95.12 183 TYR A N 1
ATOM 1510 C CA . TYR A 1 183 ? -22.781 -4.050 14.608 1.00 95.12 183 TYR A CA 1
ATOM 1511 C C . TYR A 1 183 ? -22.896 -2.563 14.963 1.00 95.12 183 TYR A C 1
ATOM 1513 O O . TYR A 1 183 ? -23.296 -2.226 16.076 1.00 95.12 183 TYR A O 1
ATOM 1521 N N . TYR A 1 184 ? -22.617 -1.669 14.008 1.00 94.56 184 TYR A N 1
ATOM 1522 C CA . TYR A 1 184 ? -22.620 -0.222 14.244 1.00 94.56 184 TYR A CA 1
ATOM 1523 C C . TYR A 1 184 ? -23.982 0.443 14.016 1.00 94.56 184 TYR A C 1
ATOM 1525 O O . TYR A 1 184 ? -24.164 1.580 14.441 1.00 94.56 184 TYR A O 1
ATOM 1533 N N . ARG A 1 185 ?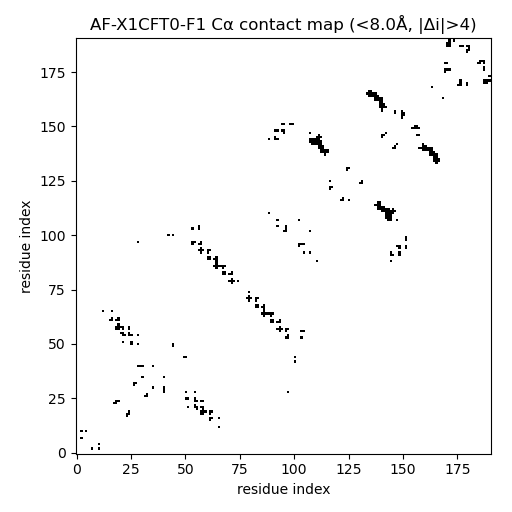 -24.948 -0.245 13.387 1.00 95.25 185 ARG A N 1
ATOM 1534 C CA . ARG A 1 185 ? -26.258 0.318 12.992 1.00 95.25 185 ARG A CA 1
ATOM 1535 C C . ARG A 1 185 ? -26.124 1.562 12.106 1.00 95.25 185 ARG A C 1
ATOM 1537 O O . ARG A 1 185 ? -26.931 2.484 12.179 1.00 95.25 185 ARG A O 1
ATOM 1544 N N . GLU A 1 186 ? -25.097 1.570 11.266 1.00 93.94 186 GLU A N 1
ATOM 1545 C CA . GLU A 1 186 ? -24.760 2.646 10.335 1.00 93.94 186 GLU A CA 1
ATOM 1546 C C . GLU A 1 186 ? -24.640 2.072 8.919 1.00 93.94 186 GLU A C 1
ATOM 1548 O O . GLU A 1 186 ? -24.145 0.956 8.774 1.00 93.94 186 GLU A O 1
ATOM 1553 N N . PRO A 1 187 ? -25.035 2.804 7.863 1.00 91.56 187 PRO A N 1
ATOM 1554 C CA . PRO A 1 187 ? -24.884 2.320 6.495 1.00 91.56 187 PRO A CA 1
ATOM 1555 C C . PRO A 1 187 ? -23.402 2.202 6.115 1.00 91.56 187 PRO A C 1
ATOM 1557 O O . PRO A 1 187 ? -22.611 3.099 6.420 1.00 91.56 187 PRO A O 1
ATOM 1560 N N . ALA A 1 188 ? -23.042 1.142 5.392 1.00 88.69 188 ALA A N 1
ATOM 1561 C CA . ALA A 1 188 ? -21.768 1.047 4.682 1.00 88.69 188 ALA A CA 1
ATOM 1562 C C . ALA A 1 188 ? -21.984 1.500 3.222 1.00 88.69 188 ALA A C 1
ATOM 1564 O O . ALA A 1 188 ? -22.978 1.089 2.619 1.00 88.69 188 ALA A O 1
ATOM 1565 N N . PRO A 1 189 ? -21.125 2.364 2.651 1.00 81.81 189 PRO A N 1
ATOM 1566 C CA . PRO A 1 189 ? -21.179 2.689 1.234 1.00 81.81 189 PRO A CA 1
ATOM 1567 C C . PRO A 1 189 ? -20.985 1.408 0.418 1.00 81.81 189 PRO A C 1
ATOM 1569 O O . PRO A 1 189 ? -20.012 0.684 0.612 1.00 81.81 189 PRO A O 1
ATOM 1572 N N . ILE A 1 190 ? -21.931 1.128 -0.475 1.00 61.59 190 ILE A N 1
ATOM 1573 C CA . ILE A 1 190 ? -21.776 0.091 -1.492 1.00 61.59 190 ILE A CA 1
ATOM 1574 C C . ILE A 1 190 ? -20.958 0.745 -2.609 1.00 61.59 190 ILE A C 1
ATOM 1576 O O . ILE A 1 190 ? -21.449 1.685 -3.238 1.00 61.59 190 ILE A O 1
ATOM 1580 N N . LEU A 1 191 ? -19.698 0.327 -2.761 1.00 55.94 191 LEU A N 1
ATOM 1581 C CA . LEU A 1 191 ? -18.841 0.706 -3.889 1.00 55.94 191 LEU A CA 1
ATOM 1582 C C . LEU A 1 191 ? -19.222 -0.086 -5.142 1.00 55.94 191 LEU A C 1
ATOM 1584 O O . LEU A 1 191 ? -19.536 -1.289 -4.995 1.00 55.94 191 LEU A O 1
#

Mean predicted aligned error: 6.28 Å

Sequence (191 aa):
MFTWSENPYQDMWNHLRVFAQPKNVEKMLFNQLGYHDHYPVGYKYDSTDTVVSKAKQVAMCIRQADEYFQAAEVVTITTSPLLLFYGVSSLSKALIVARRPEIQLTDINYHGLDTRPKSSPMENYQKNSSKWELEKEYAYVNQGVFTEFCRSLLTHEFENGTLFTFKSLLKMYPEISELYQRYYREPAPIL

Foldseek 3Di:
DDPPDPCVPVVVLVVLLCLLDLVSLLCVLCVVVVPPPPAPNPDPQPDSVLSSQLSNLLSVLSVLLVVLQVVLVPDDPVCNVVSNLSSVLSNLQSLLSSRPSPDDPVNFDDSQKAQDDPDPVSVVCVVDPVNDDQQARKIFGDGGSVQSSCVRPPPDGDDGGDMDGPLNVCLADQVCQVVNCVVVVDHRDDD

Organism: NCBI:txid412755

Radius of gyration: 19.48 Å; Cα contacts (8 Å, |Δi|>4): 227; chains: 1; bounding box: 46×41×56 Å

InterPro domains:
  IPR026988 YaaC-like protein [PF14175] (53-187)

Solvent-accessible surface area (backbone atoms only — not comparable to full-atom values): 10856 Å² total; per-residue (Å²): 133,86,78,89,54,99,50,50,70,61,50,53,47,57,61,54,52,54,38,42,36,36,71,51,30,38,33,52,72,68,50,70,71,72,65,79,87,82,53,90,72,74,76,81,67,97,42,71,66,58,46,54,51,48,14,45,52,28,9,50,23,42,46,52,16,53,52,24,46,59,51,27,74,75,47,55,83,90,51,16,62,59,29,41,51,52,13,52,54,24,46,43,50,22,49,34,37,72,71,36,89,90,45,51,76,88,74,55,48,70,63,13,61,41,71,74,62,91,44,73,72,46,46,53,45,74,75,31,74,92,68,67,48,74,54,71,40,56,36,26,36,36,79,18,47,48,48,49,35,33,61,68,76,44,99,59,76,82,56,78,62,45,77,46,35,44,49,61,53,53,39,65,36,72,95,44,24,68,59,45,24,69,74,69,72,45,9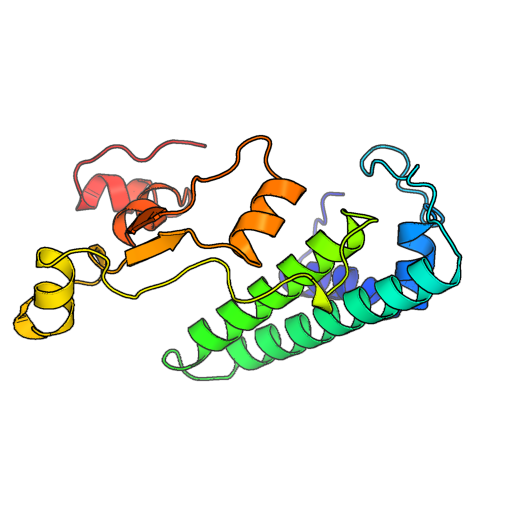0,42,70,85,127

pLDDT: mean 88.33, std 12.1, range [45.91, 98.38]

Nearest PDB structures (foldseek):
  6w2y-assembly1_B  TM=3.642E-01  e=1.564E+00  Homo sapiens
  7wui-assembly1_R  TM=4.737E-01  e=5.474E+00  Mus musculus